Protein AF-A0A0D0PLW1-F1 (afdb_monomer)

Structure (mmCIF, N/CA/C/O backbone):
data_AF-A0A0D0PLW1-F1
#
_entry.id   AF-A0A0D0PLW1-F1
#
loop_
_atom_site.group_PDB
_atom_site.id
_atom_site.type_symbol
_atom_site.label_atom_id
_atom_site.label_alt_id
_atom_site.label_comp_id
_atom_site.label_asym_id
_atom_site.label_entity_id
_atom_site.label_seq_id
_atom_site.pdbx_PDB_ins_code
_atom_site.Cartn_x
_atom_site.Cartn_y
_atom_site.Cartn_z
_atom_site.occupancy
_atom_site.B_iso_or_equiv
_atom_site.auth_seq_id
_atom_site.auth_comp_id
_atom_site.auth_asym_id
_atom_site.auth_atom_id
_atom_site.pdbx_PDB_model_num
ATOM 1 N N . MET A 1 1 ? 23.844 -16.941 -19.585 1.00 58.53 1 MET A N 1
ATOM 2 C CA . MET A 1 1 ? 22.838 -17.702 -18.819 1.00 58.53 1 MET A CA 1
ATOM 3 C C . MET A 1 1 ? 21.668 -16.835 -18.381 1.00 58.53 1 MET A C 1
ATOM 5 O O . MET A 1 1 ? 20.564 -17.189 -18.748 1.00 58.53 1 MET A O 1
ATOM 9 N N . LEU A 1 2 ? 21.888 -15.669 -17.761 1.00 63.72 2 LEU A N 1
ATOM 10 C CA . LEU A 1 2 ? 20.816 -14.771 -17.285 1.00 63.72 2 LEU A CA 1
ATOM 11 C C . LEU A 1 2 ? 19.693 -14.461 -18.307 1.00 63.72 2 LEU A C 1
ATOM 13 O O . LEU A 1 2 ? 18.526 -14.420 -17.953 1.00 63.72 2 LEU A O 1
ATOM 17 N N . GLY A 1 3 ? 20.019 -14.285 -19.595 1.00 61.41 3 GLY A N 1
ATOM 18 C CA . GLY A 1 3 ? 19.003 -14.030 -20.629 1.00 61.41 3 GLY A CA 1
ATOM 19 C C . GLY A 1 3 ? 18.022 -15.190 -20.853 1.00 61.41 3 GLY A C 1
ATOM 20 O O . GLY A 1 3 ? 16.847 -14.943 -21.090 1.00 61.41 3 GLY A O 1
ATOM 21 N N . LEU A 1 4 ? 18.474 -16.443 -20.711 1.00 63.88 4 LEU A N 1
ATOM 22 C CA . LEU A 1 4 ? 17.603 -17.621 -20.816 1.00 63.88 4 LEU A CA 1
ATOM 23 C C . LEU A 1 4 ? 16.688 -17.764 -19.594 1.00 63.88 4 LEU A C 1
ATOM 25 O O . LEU A 1 4 ? 15.534 -18.144 -19.751 1.00 63.88 4 LEU A O 1
ATOM 29 N N . GLU A 1 5 ? 17.175 -17.422 -18.399 1.00 71.31 5 GLU A N 1
ATOM 30 C CA . GLU A 1 5 ? 16.373 -17.436 -17.162 1.00 71.31 5 GLU A CA 1
ATOM 31 C C . GLU A 1 5 ? 15.222 -16.423 -17.216 1.00 71.31 5 GLU A C 1
ATOM 33 O O . GLU A 1 5 ? 14.139 -16.673 -16.694 1.00 71.31 5 GLU A O 1
ATOM 38 N N . LEU A 1 6 ? 15.426 -15.309 -17.920 1.00 71.75 6 LEU A N 1
ATOM 39 C CA . LEU A 1 6 ? 14.395 -14.300 -18.169 1.00 71.75 6 LEU A CA 1
ATOM 40 C C . LEU A 1 6 ? 13.459 -14.670 -19.338 1.00 71.75 6 LEU A C 1
ATOM 42 O O . LEU A 1 6 ? 12.476 -13.974 -19.586 1.00 71.75 6 LEU A O 1
ATOM 46 N N . GLY A 1 7 ? 13.722 -15.778 -20.041 1.00 76.75 7 GLY A N 1
ATOM 47 C CA . GLY A 1 7 ? 12.960 -16.207 -21.217 1.00 76.75 7 GLY A CA 1
ATOM 48 C C . GLY A 1 7 ? 13.202 -15.346 -22.459 1.00 76.75 7 GLY A C 1
ATOM 49 O O . GLY A 1 7 ? 12.359 -15.315 -23.352 1.00 76.75 7 GLY A O 1
ATOM 50 N N . LEU A 1 8 ? 14.329 -14.628 -22.520 1.00 80.81 8 LEU A N 1
ATOM 51 C CA . LEU A 1 8 ? 14.691 -13.828 -23.687 1.00 80.81 8 LEU A CA 1
ATOM 52 C C . LEU A 1 8 ? 15.153 -14.742 -24.834 1.00 80.81 8 LEU A C 1
ATOM 54 O O . LEU A 1 8 ? 15.878 -15.715 -24.588 1.00 80.81 8 LEU A O 1
ATOM 58 N N . PRO A 1 9 ? 14.793 -14.428 -26.092 1.00 79.81 9 PRO A N 1
ATOM 59 C CA . PRO A 1 9 ? 15.290 -15.168 -27.245 1.00 79.81 9 P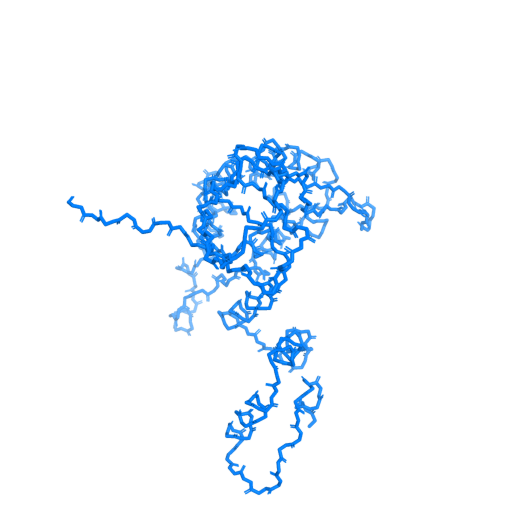RO A CA 1
ATOM 60 C C . PRO A 1 9 ? 16.817 -15.059 -27.343 1.00 79.81 9 PRO A C 1
ATOM 62 O O . PRO A 1 9 ? 17.422 -14.076 -26.916 1.00 79.81 9 PRO A O 1
ATOM 65 N N . ILE A 1 10 ? 17.459 -16.078 -27.916 1.00 75.00 10 ILE A N 1
ATOM 66 C CA . ILE A 1 10 ? 18.911 -16.067 -28.119 1.00 75.00 10 ILE A CA 1
ATOM 67 C C . ILE A 1 10 ? 19.218 -15.101 -29.276 1.00 75.00 10 ILE A C 1
ATOM 69 O O . ILE A 1 10 ? 18.723 -15.322 -30.384 1.00 75.00 10 ILE A O 1
ATOM 73 N N . PRO A 1 11 ? 20.011 -14.033 -29.062 1.00 72.44 11 PRO A N 1
ATOM 74 C CA . PRO A 1 11 ? 20.358 -13.111 -30.136 1.00 72.44 11 PRO A CA 1
ATOM 75 C C . PRO A 1 11 ? 21.243 -13.813 -31.173 1.00 72.44 11 PRO A C 1
ATOM 77 O O . PRO A 1 11 ? 22.093 -14.627 -30.810 1.00 72.44 11 PRO A O 1
ATOM 80 N N . ALA A 1 12 ? 21.084 -13.461 -32.451 1.00 66.44 12 ALA A N 1
ATOM 81 C CA . ALA A 1 12 ? 21.959 -13.949 -33.517 1.00 66.44 12 ALA A CA 1
ATOM 82 C C . ALA A 1 12 ? 23.438 -13.625 -33.214 1.00 66.44 12 ALA A C 1
ATOM 84 O O . ALA A 1 12 ? 23.765 -12.551 -32.693 1.00 66.44 12 ALA A O 1
ATOM 85 N N . GLU A 1 13 ? 24.339 -14.566 -33.509 1.00 62.09 13 GLU A N 1
ATOM 86 C CA . GLU A 1 13 ? 25.769 -14.394 -33.245 1.00 62.09 13 GLU A CA 1
ATOM 87 C C . GLU A 1 13 ? 26.352 -13.239 -34.081 1.00 62.09 13 GLU A C 1
ATOM 89 O O . GLU A 1 13 ? 26.116 -13.136 -35.281 1.00 62.09 13 GLU A O 1
ATOM 94 N N . GLY A 1 14 ? 27.134 -12.361 -33.442 1.00 63.28 14 GLY A N 1
ATOM 95 C CA . GLY A 1 14 ? 27.953 -11.352 -34.129 1.00 63.28 14 GLY A CA 1
ATOM 96 C C . GLY A 1 14 ? 27.413 -9.916 -34.198 1.00 63.28 14 GLY A C 1
ATOM 97 O O . GLY A 1 14 ? 28.153 -9.035 -34.627 1.00 63.28 14 GLY A O 1
ATOM 98 N N . THR A 1 15 ? 26.192 -9.615 -33.743 1.00 55.88 15 THR A N 1
ATOM 99 C CA . THR A 1 15 ? 25.642 -8.246 -33.843 1.00 55.88 15 THR A CA 1
ATOM 100 C C . THR A 1 15 ? 25.662 -7.473 -32.523 1.00 55.88 15 THR A C 1
ATOM 102 O O . THR A 1 15 ? 24.904 -7.773 -31.605 1.00 55.88 15 THR A O 1
ATOM 105 N N . GLY A 1 16 ? 26.482 -6.419 -32.470 1.00 69.44 16 GLY A N 1
ATOM 106 C CA . GLY A 1 16 ? 26.326 -5.288 -31.548 1.00 69.44 16 GLY A CA 1
ATOM 107 C C . GLY A 1 16 ? 26.834 -5.457 -30.109 1.00 69.44 16 GLY A C 1
ATOM 108 O O . GLY A 1 16 ? 27.291 -6.513 -29.664 1.00 69.44 16 GLY A O 1
ATOM 109 N N . THR A 1 17 ? 26.759 -4.360 -29.353 1.00 83.94 17 THR A N 1
ATOM 110 C CA . THR A 1 17 ? 27.093 -4.314 -27.921 1.00 83.94 17 THR A CA 1
ATOM 111 C C . THR A 1 17 ? 26.108 -5.149 -27.091 1.00 83.94 17 THR A C 1
ATOM 113 O O . THR A 1 17 ? 25.050 -5.562 -27.564 1.00 83.94 17 THR A O 1
ATOM 116 N N . LYS A 1 18 ? 26.427 -5.413 -25.813 1.00 78.12 18 LYS A N 1
ATOM 117 C CA . LYS A 1 18 ? 25.503 -6.119 -24.900 1.00 78.12 18 LYS A CA 1
ATOM 118 C C . LYS A 1 18 ? 24.123 -5.441 -24.829 1.00 78.12 18 LYS A C 1
ATOM 120 O O . LYS A 1 18 ? 23.121 -6.143 -24.846 1.00 78.12 18 LYS A O 1
ATOM 125 N N . SER A 1 19 ? 24.092 -4.105 -24.806 1.00 78.94 19 SER A N 1
ATOM 126 C CA . SER A 1 19 ? 22.852 -3.317 -24.776 1.00 78.94 19 SER A CA 1
ATOM 127 C C . SER A 1 19 ? 22.025 -3.507 -26.052 1.00 78.94 19 SER A C 1
ATOM 129 O O . SER A 1 19 ? 20.855 -3.860 -25.979 1.00 78.94 19 SER A O 1
ATOM 131 N N . GLN A 1 20 ? 22.663 -3.408 -27.224 1.00 83.19 20 GLN A N 1
ATOM 132 C CA . GLN A 1 20 ? 21.992 -3.600 -28.516 1.00 83.19 20 GLN A CA 1
ATOM 133 C C . GLN A 1 20 ? 21.408 -5.011 -28.668 1.00 83.19 20 GLN A C 1
ATOM 135 O O . GLN A 1 20 ? 20.323 -5.177 -29.219 1.00 83.19 20 GLN A O 1
ATOM 140 N N . ARG A 1 21 ? 22.099 -6.033 -28.146 1.00 82.06 21 ARG A N 1
ATOM 141 C CA . ARG A 1 21 ? 21.579 -7.407 -28.134 1.00 82.06 21 ARG A CA 1
ATOM 142 C C . ARG A 1 21 ? 20.371 -7.560 -27.221 1.00 82.06 21 ARG A C 1
ATOM 144 O O . ARG A 1 21 ? 19.404 -8.192 -27.628 1.00 82.06 21 ARG A O 1
ATOM 151 N N . LEU A 1 22 ? 20.409 -6.980 -26.022 1.00 82.38 22 LEU A N 1
ATOM 152 C CA . LEU A 1 22 ? 19.270 -6.995 -25.103 1.00 82.38 22 LEU A CA 1
ATOM 153 C C . LEU A 1 22 ? 18.059 -6.281 -25.713 1.00 82.38 22 LEU A C 1
ATOM 155 O O . LEU A 1 22 ? 16.964 -6.831 -25.711 1.00 82.38 22 LEU A O 1
ATOM 159 N N . GLU A 1 23 ? 18.269 -5.102 -26.296 1.00 84.06 23 GLU A N 1
ATOM 160 C CA . GLU A 1 23 ? 17.221 -4.336 -26.972 1.00 84.06 23 GLU A CA 1
ATOM 161 C C . GLU A 1 23 ? 16.598 -5.127 -28.132 1.00 84.06 23 GLU A C 1
ATOM 163 O O . GLU A 1 23 ? 15.377 -5.172 -28.260 1.00 84.06 23 GLU A O 1
ATOM 168 N N . ALA A 1 24 ? 17.415 -5.807 -28.943 1.00 83.69 24 ALA A N 1
ATOM 169 C CA . ALA A 1 24 ? 16.925 -6.674 -30.012 1.00 83.69 24 ALA A CA 1
ATOM 170 C C . ALA A 1 24 ? 16.108 -7.863 -29.477 1.00 83.69 24 ALA A C 1
ATOM 172 O O . ALA A 1 24 ? 15.083 -8.205 -30.060 1.00 83.69 24 ALA A O 1
ATOM 173 N N . CYS A 1 25 ? 16.523 -8.466 -28.356 1.00 84.62 25 CYS A N 1
ATOM 174 C CA . CYS A 1 25 ? 15.783 -9.564 -27.729 1.00 84.62 25 CYS A CA 1
ATOM 175 C C . CYS A 1 25 ? 14.429 -9.103 -27.182 1.00 84.62 25 CYS A C 1
ATOM 177 O O . CYS A 1 25 ? 13.435 -9.796 -27.370 1.00 84.62 25 CYS A O 1
ATOM 179 N N . LEU A 1 26 ? 14.383 -7.930 -26.543 1.00 84.94 26 LEU A N 1
ATOM 180 C CA . LEU A 1 26 ? 13.142 -7.344 -26.036 1.00 84.94 26 LEU A CA 1
ATOM 181 C C . LEU A 1 26 ? 12.193 -6.974 -27.183 1.00 84.94 26 LEU A C 1
ATOM 183 O O . LEU A 1 26 ? 11.019 -7.309 -27.127 1.00 84.94 26 LEU A O 1
ATOM 187 N N . LYS A 1 27 ? 12.699 -6.365 -28.264 1.00 85.12 27 LYS A N 1
ATOM 188 C CA . LYS A 1 27 ? 11.890 -6.038 -29.455 1.00 85.12 27 LYS A CA 1
ATOM 189 C C . LYS A 1 27 ? 11.350 -7.265 -30.190 1.00 85.12 27 LYS A C 1
ATOM 191 O O . LYS A 1 27 ? 10.374 -7.145 -30.921 1.00 85.12 27 LYS A O 1
ATOM 196 N N . ALA A 1 28 ? 12.010 -8.412 -30.052 1.00 86.25 28 ALA A N 1
ATOM 197 C CA . ALA A 1 28 ? 11.581 -9.661 -30.671 1.00 86.25 28 ALA A CA 1
ATOM 198 C C . ALA A 1 28 ? 10.493 -10.392 -29.866 1.00 86.25 28 ALA A C 1
ATOM 200 O O . ALA A 1 28 ? 9.905 -11.342 -30.383 1.00 86.25 28 ALA A O 1
ATOM 201 N N . LEU A 1 29 ? 10.233 -9.987 -28.618 1.00 86.31 29 LEU A N 1
ATOM 202 C CA . LEU A 1 29 ? 9.178 -10.573 -27.800 1.00 86.31 29 LEU A CA 1
ATOM 203 C C . LEU A 1 29 ? 7.817 -9.933 -28.117 1.00 86.31 29 LEU A C 1
ATOM 205 O O . LEU A 1 29 ? 7.744 -8.717 -28.289 1.00 86.31 29 LEU A O 1
ATOM 209 N N . PRO A 1 30 ? 6.735 -10.727 -28.156 1.00 85.50 30 PRO A N 1
ATOM 210 C CA . PRO A 1 30 ? 5.380 -10.187 -28.117 1.00 85.50 30 PRO A CA 1
ATOM 211 C C . PRO A 1 30 ? 5.081 -9.561 -26.741 1.00 85.50 30 PRO A C 1
ATOM 213 O O . PRO A 1 30 ? 5.787 -9.826 -25.763 1.00 85.50 30 PRO A O 1
ATOM 216 N N . ASP A 1 31 ? 4.025 -8.748 -26.651 1.00 81.44 31 ASP A N 1
ATOM 217 C CA . ASP A 1 31 ? 3.673 -7.996 -25.433 1.00 81.44 31 ASP A CA 1
ATOM 218 C C . ASP A 1 31 ? 3.473 -8.899 -24.198 1.00 81.44 31 ASP A C 1
ATOM 220 O O . ASP A 1 31 ? 3.913 -8.572 -23.094 1.00 81.44 31 ASP A O 1
ATOM 224 N N . ASP A 1 32 ? 2.875 -10.080 -24.371 1.00 82.31 32 ASP A N 1
ATOM 225 C CA . ASP A 1 32 ? 2.722 -11.085 -23.312 1.00 82.31 32 ASP A CA 1
ATOM 226 C C . ASP A 1 32 ? 4.069 -11.693 -22.884 1.00 82.31 32 ASP A C 1
ATOM 228 O O . ASP A 1 32 ? 4.296 -11.964 -21.701 1.00 82.31 32 ASP A O 1
ATOM 232 N N . GLY A 1 33 ? 4.995 -11.854 -23.832 1.00 84.12 33 GLY A N 1
ATOM 233 C CA . GLY A 1 33 ? 6.373 -12.266 -23.576 1.00 84.12 33 GLY A CA 1
ATOM 234 C C . GLY A 1 33 ? 7.159 -11.230 -22.769 1.00 84.12 33 GLY A C 1
ATOM 235 O O . GLY A 1 33 ? 7.933 -11.606 -21.885 1.00 84.12 33 GLY A O 1
ATOM 236 N N . LEU A 1 34 ? 6.923 -9.937 -23.015 1.00 85.44 34 LEU A N 1
ATOM 237 C CA . LEU A 1 34 ? 7.516 -8.841 -22.242 1.00 85.44 34 LEU A CA 1
ATOM 238 C C . LEU A 1 34 ? 7.022 -8.837 -20.793 1.00 85.44 34 LEU A C 1
ATOM 240 O O . LEU A 1 34 ? 7.838 -8.737 -19.876 1.00 85.44 34 LEU A O 1
ATOM 244 N N . LEU A 1 35 ? 5.715 -9.017 -20.578 1.00 87.44 35 LEU A N 1
ATOM 245 C CA . LEU A 1 35 ? 5.130 -9.086 -19.236 1.00 87.44 35 LEU A CA 1
ATOM 246 C C . LEU A 1 35 ? 5.705 -10.258 -18.424 1.00 87.44 35 LEU A C 1
ATOM 248 O O . LEU A 1 35 ? 6.089 -10.095 -17.267 1.00 87.44 35 LEU A O 1
ATOM 252 N N . GLN A 1 36 ? 5.828 -11.436 -19.040 1.00 87.69 36 GLN A N 1
ATOM 253 C CA . GLN A 1 36 ? 6.422 -12.601 -18.380 1.00 87.69 36 GLN A CA 1
ATOM 254 C C . GLN A 1 36 ? 7.909 -12.403 -18.069 1.00 87.69 36 GLN A C 1
ATOM 256 O O . GLN A 1 36 ? 8.373 -12.820 -17.009 1.00 87.69 36 GLN A O 1
ATOM 261 N N . ALA A 1 37 ? 8.669 -11.781 -18.974 1.00 88.88 37 ALA A N 1
ATOM 262 C CA . ALA A 1 37 ? 10.078 -11.477 -18.737 1.00 88.88 37 ALA A CA 1
ATOM 263 C C . ALA A 1 37 ? 10.251 -10.471 -17.587 1.00 88.88 37 ALA A C 1
ATOM 265 O O . ALA A 1 37 ? 11.124 -10.661 -16.740 1.00 88.88 37 ALA A O 1
ATOM 266 N N . ALA A 1 38 ? 9.391 -9.450 -17.517 1.00 89.69 38 ALA A N 1
ATOM 267 C CA . ALA A 1 38 ? 9.343 -8.494 -16.413 1.00 89.69 38 ALA A CA 1
ATOM 268 C C . ALA A 1 38 ? 9.025 -9.175 -15.071 1.00 89.69 38 ALA A C 1
ATOM 270 O O . ALA A 1 38 ? 9.738 -8.952 -14.095 1.00 89.69 38 ALA A O 1
ATOM 271 N N . GLN A 1 39 ? 8.027 -10.064 -15.033 1.00 88.88 39 GLN A N 1
ATOM 272 C CA . GLN A 1 39 ? 7.701 -10.842 -13.832 1.00 88.88 39 GLN A CA 1
ATOM 273 C C . GLN A 1 39 ? 8.885 -11.719 -13.389 1.00 88.88 39 GLN A C 1
ATOM 275 O O . GLN A 1 39 ? 9.287 -11.668 -12.231 1.00 88.88 39 GLN A O 1
ATOM 280 N N . ARG A 1 40 ? 9.529 -12.447 -14.314 1.00 89.31 40 ARG A N 1
ATOM 281 C CA . ARG A 1 40 ? 10.729 -13.252 -14.002 1.00 89.31 40 ARG A CA 1
ATOM 282 C C . ARG A 1 40 ? 11.898 -12.404 -13.506 1.00 89.31 40 ARG A C 1
ATOM 284 O O . ARG A 1 40 ? 12.689 -12.880 -12.698 1.00 89.31 40 ARG A O 1
ATOM 291 N N . LEU A 1 41 ? 12.031 -11.173 -14.001 1.00 89.31 41 LEU A N 1
ATOM 292 C CA . LEU A 1 41 ? 13.051 -10.235 -13.546 1.00 89.31 41 LEU A CA 1
ATOM 293 C C . LEU A 1 41 ? 12.800 -9.799 -12.097 1.00 89.31 41 LEU A C 1
ATOM 295 O O . LEU A 1 41 ? 13.752 -9.754 -11.323 1.00 89.31 41 LEU A O 1
ATOM 299 N N . LEU A 1 42 ? 11.542 -9.523 -11.738 1.00 88.50 42 LEU A N 1
ATOM 300 C CA . LEU A 1 42 ? 11.133 -9.195 -10.367 1.00 88.50 42 LEU A CA 1
ATOM 301 C C . LEU A 1 42 ? 11.308 -10.382 -9.407 1.00 88.50 42 LEU A C 1
ATOM 303 O O . LEU A 1 42 ? 11.745 -10.188 -8.277 1.00 88.50 42 LEU A O 1
ATOM 307 N N . ASP A 1 43 ? 11.028 -11.603 -9.867 1.00 87.62 43 ASP A N 1
ATOM 308 C CA . ASP A 1 43 ? 11.152 -12.828 -9.063 1.00 87.62 43 ASP A CA 1
ATOM 309 C C . ASP A 1 43 ? 12.598 -13.355 -8.975 1.00 87.62 43 ASP A C 1
ATOM 311 O O . ASP A 1 43 ? 12.886 -14.293 -8.225 1.00 87.62 43 ASP A O 1
ATOM 315 N N . SER A 1 44 ? 13.527 -12.794 -9.758 1.00 85.12 44 SER A N 1
ATOM 316 C CA . SER A 1 44 ? 14.890 -13.311 -9.855 1.00 85.12 44 SER A CA 1
ATOM 317 C C . SER A 1 44 ? 15.702 -13.004 -8.592 1.00 85.12 44 SER A C 1
ATOM 319 O O . SER A 1 44 ? 15.950 -11.837 -8.286 1.00 85.12 44 SER A O 1
ATOM 321 N N . PRO A 1 45 ? 16.266 -14.018 -7.908 1.00 76.19 45 PRO A N 1
ATOM 322 C CA . PRO A 1 45 ? 17.171 -13.781 -6.783 1.00 76.19 45 PRO A CA 1
ATOM 323 C C . PRO A 1 45 ? 18.537 -13.236 -7.233 1.00 76.19 45 PRO A C 1
ATOM 325 O O . PRO A 1 45 ? 19.321 -12.758 -6.414 1.00 76.19 45 PRO A O 1
ATOM 328 N N . HIS A 1 46 ? 18.852 -13.329 -8.528 1.00 75.44 46 HIS A N 1
ATOM 329 C CA . HIS A 1 46 ? 20.159 -12.981 -9.085 1.00 75.44 46 HIS A CA 1
ATOM 330 C C . HIS A 1 46 ? 20.219 -11.559 -9.647 1.00 75.44 46 HIS A C 1
ATOM 332 O O . HIS A 1 46 ? 21.315 -11.015 -9.802 1.00 75.44 46 HIS A O 1
ATOM 338 N N . VAL A 1 47 ? 19.069 -10.944 -9.938 1.00 77.31 47 VAL A N 1
ATOM 339 C CA . VAL A 1 47 ? 18.993 -9.582 -10.470 1.00 77.31 47 VAL A CA 1
ATOM 340 C C . VAL A 1 47 ? 18.269 -8.686 -9.482 1.00 77.31 47 VAL A C 1
ATOM 342 O O . VAL A 1 47 ? 17.074 -8.807 -9.265 1.00 77.31 47 VAL A O 1
ATOM 345 N N . SER A 1 48 ? 18.998 -7.744 -8.887 1.00 75.69 48 SER A N 1
ATOM 346 C CA . SER A 1 48 ? 18.394 -6.735 -8.019 1.00 75.69 48 SER A CA 1
ATOM 347 C C . SER A 1 48 ? 17.978 -5.511 -8.830 1.00 75.69 48 SER A C 1
ATOM 349 O O . SER A 1 48 ? 18.799 -4.623 -9.059 1.00 75.69 48 SER A O 1
ATOM 351 N N . VAL A 1 49 ? 16.705 -5.432 -9.216 1.00 81.75 49 VAL A N 1
ATOM 352 C CA . VAL A 1 49 ? 16.082 -4.155 -9.601 1.00 81.75 49 VAL A CA 1
ATOM 353 C C . VAL A 1 49 ? 15.698 -3.424 -8.310 1.00 81.75 49 VAL A C 1
ATOM 355 O O . VAL A 1 49 ? 15.105 -4.025 -7.414 1.00 81.75 49 VAL A O 1
ATOM 358 N N . ARG A 1 50 ? 16.083 -2.152 -8.152 1.00 82.75 50 ARG A N 1
ATOM 359 C CA . ARG A 1 50 ? 15.909 -1.408 -6.888 1.00 82.75 50 ARG A CA 1
ATOM 360 C C . ARG A 1 50 ? 15.277 -0.039 -7.109 1.00 82.75 50 ARG A C 1
ATOM 362 O O . ARG A 1 50 ? 15.190 0.453 -8.228 1.00 82.75 50 ARG A O 1
ATOM 369 N N . GLY A 1 51 ? 14.838 0.572 -6.010 1.00 86.00 51 GLY A N 1
ATOM 370 C CA . GLY A 1 51 ? 14.316 1.937 -5.999 1.00 86.00 51 GLY A CA 1
ATOM 371 C C . GLY A 1 51 ? 13.183 2.145 -7.002 1.00 86.00 51 GLY A C 1
ATOM 372 O O . GLY A 1 51 ? 12.321 1.284 -7.160 1.00 86.00 51 GLY A O 1
ATOM 373 N N . LYS A 1 52 ? 13.200 3.289 -7.690 1.00 87.19 52 LYS A N 1
ATOM 374 C CA . LYS A 1 52 ? 12.133 3.705 -8.614 1.00 87.19 52 LYS A CA 1
ATOM 375 C C . LYS A 1 52 ? 11.968 2.784 -9.828 1.00 87.19 52 LYS A C 1
ATOM 377 O O . LYS A 1 52 ? 10.861 2.657 -10.334 1.00 87.19 52 LYS A O 1
ATOM 382 N N . GLU A 1 53 ? 13.035 2.125 -10.273 1.00 88.56 53 GLU A N 1
ATOM 383 C CA . GLU A 1 53 ? 12.998 1.212 -11.424 1.00 88.56 53 GLU A CA 1
ATOM 384 C C . GLU A 1 53 ? 12.207 -0.057 -11.098 1.00 88.56 53 GLU A C 1
ATOM 386 O O . GLU A 1 53 ? 11.408 -0.511 -11.914 1.00 88.56 53 GLU A O 1
ATOM 391 N N . ARG A 1 54 ? 12.373 -0.583 -9.874 1.00 92.06 54 ARG A N 1
ATOM 392 C CA . ARG A 1 54 ? 11.582 -1.716 -9.370 1.00 92.06 54 ARG A CA 1
ATOM 393 C C . ARG A 1 54 ? 10.106 -1.349 -9.344 1.00 92.06 54 ARG A C 1
ATOM 395 O O . ARG A 1 54 ? 9.288 -2.090 -9.869 1.00 92.06 54 ARG A O 1
ATOM 402 N N . LEU A 1 55 ? 9.803 -0.185 -8.774 1.00 91.56 55 LEU A N 1
ATOM 403 C CA . LEU A 1 55 ? 8.438 0.310 -8.645 1.00 91.56 55 LEU A CA 1
ATOM 404 C C . LEU A 1 55 ? 7.762 0.466 -10.015 1.00 91.56 55 LEU A C 1
ATOM 406 O O . LEU A 1 55 ? 6.664 -0.037 -10.226 1.00 91.56 55 LEU A O 1
ATOM 410 N N . ALA A 1 56 ? 8.439 1.099 -10.974 1.00 91.31 56 ALA A N 1
ATOM 411 C CA . ALA A 1 56 ? 7.902 1.263 -12.322 1.00 91.31 56 ALA A CA 1
ATOM 412 C C . ALA A 1 56 ? 7.646 -0.085 -13.020 1.00 91.31 56 ALA A C 1
ATOM 414 O O . ALA A 1 56 ? 6.653 -0.234 -13.730 1.00 91.31 56 ALA A O 1
ATOM 415 N N . LEU A 1 57 ? 8.529 -1.067 -12.811 1.00 91.94 57 LEU A N 1
ATOM 416 C CA . LEU A 1 57 ? 8.367 -2.408 -13.365 1.00 91.94 57 LEU A CA 1
ATOM 417 C C . LEU A 1 57 ? 7.190 -3.151 -12.721 1.00 91.94 57 LEU A C 1
ATOM 419 O O . LEU A 1 57 ? 6.397 -3.762 -13.428 1.00 91.94 57 LEU A O 1
ATOM 423 N N . GLU A 1 58 ? 7.058 -3.073 -11.399 1.00 93.44 58 GLU A N 1
ATOM 424 C CA . GLU A 1 58 ? 5.929 -3.639 -10.659 1.00 93.44 58 GLU A CA 1
ATOM 425 C C . GLU A 1 58 ? 4.596 -3.045 -11.105 1.00 93.44 58 GLU A C 1
ATOM 427 O O . GLU A 1 58 ? 3.669 -3.799 -11.380 1.00 93.44 58 GLU A O 1
ATOM 432 N N . ASP A 1 59 ? 4.507 -1.719 -11.239 1.00 92.81 59 ASP A N 1
ATOM 433 C CA . ASP A 1 59 ? 3.279 -1.057 -11.689 1.00 92.81 59 ASP A CA 1
ATOM 434 C C . ASP A 1 59 ? 2.902 -1.506 -13.100 1.00 92.81 59 ASP A C 1
ATOM 436 O O . ASP A 1 59 ? 1.765 -1.908 -13.331 1.00 92.81 59 ASP A O 1
ATOM 440 N N . ALA A 1 60 ? 3.871 -1.552 -14.021 1.00 90.00 60 ALA A N 1
ATOM 441 C CA . ALA A 1 60 ? 3.636 -2.044 -15.375 1.00 90.00 60 ALA A CA 1
ATOM 442 C C . ALA A 1 60 ? 3.146 -3.504 -15.396 1.00 90.00 60 ALA A C 1
ATOM 444 O O . ALA A 1 60 ? 2.279 -3.857 -16.196 1.00 90.00 60 ALA A O 1
ATOM 445 N N . VAL A 1 61 ? 3.684 -4.354 -14.516 1.00 91.19 61 VAL A N 1
ATOM 446 C CA . VAL A 1 61 ? 3.278 -5.760 -14.415 1.00 91.19 61 VAL A CA 1
ATOM 447 C C . VAL A 1 61 ? 1.893 -5.904 -13.786 1.00 91.19 61 VAL A C 1
ATOM 449 O O . VAL A 1 61 ? 1.080 -6.707 -14.242 1.00 91.19 61 VAL A O 1
ATOM 452 N N . TRP A 1 62 ? 1.602 -5.140 -12.736 1.00 91.19 62 TRP A N 1
ATOM 453 C CA . TRP A 1 62 ? 0.342 -5.238 -12.006 1.00 91.19 62 TRP A CA 1
ATOM 454 C C . TRP A 1 62 ? -0.831 -4.603 -12.755 1.00 91.19 62 TRP A C 1
ATOM 456 O O . TRP A 1 62 ? -1.937 -5.142 -12.688 1.00 91.19 62 TRP A O 1
ATOM 466 N N . ASP A 1 63 ? -0.594 -3.531 -13.512 1.00 85.75 63 ASP A N 1
ATOM 467 C CA . ASP A 1 63 ? -1.614 -2.867 -14.334 1.00 85.75 63 ASP A CA 1
ATOM 468 C C . ASP A 1 63 ? -2.056 -3.716 -15.538 1.00 85.75 63 ASP A C 1
ATOM 470 O O . ASP A 1 63 ? -3.132 -3.496 -16.092 1.00 85.75 63 ASP A O 1
ATOM 474 N N . ALA A 1 64 ? -1.274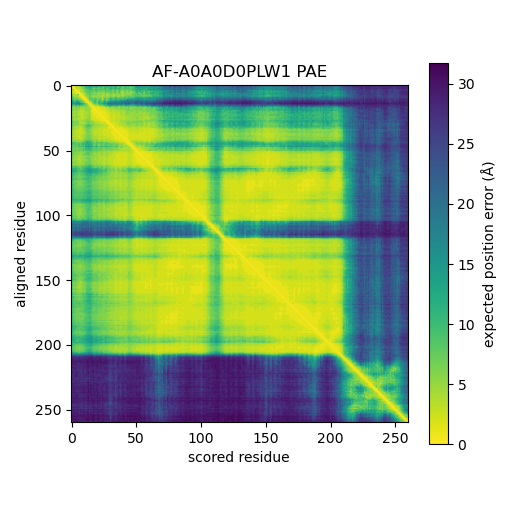 -4.731 -15.924 1.00 83.88 64 ALA A N 1
ATOM 475 C CA . ALA A 1 64 ? -1.679 -5.698 -16.943 1.00 83.88 64 ALA A CA 1
ATOM 476 C C . ALA A 1 64 ? -2.766 -6.682 -16.452 1.00 83.88 64 ALA A C 1
ATOM 478 O O . ALA A 1 64 ? -3.382 -7.381 -17.261 1.00 83.88 64 ALA A O 1
ATOM 479 N N . GLY A 1 65 ? -2.991 -6.770 -15.135 1.00 78.12 65 GLY A N 1
ATOM 480 C CA . GLY A 1 65 ? -3.974 -7.657 -14.514 1.00 78.12 65 GLY A CA 1
ATOM 481 C C . GLY A 1 65 ? -5.378 -7.056 -14.382 1.00 78.12 65 GLY A C 1
ATOM 482 O O . GLY A 1 65 ? -5.654 -5.922 -14.761 1.00 78.12 65 GLY A O 1
ATOM 483 N N . ALA A 1 66 ? -6.301 -7.825 -13.798 1.00 76.19 66 ALA A N 1
ATOM 484 C CA . ALA A 1 66 ? -7.607 -7.300 -13.411 1.00 76.19 66 ALA A CA 1
ATOM 485 C C . ALA A 1 66 ? -7.462 -6.417 -12.160 1.00 76.19 66 ALA A C 1
ATOM 487 O O . ALA A 1 66 ? -7.165 -6.920 -11.077 1.00 76.19 66 ALA A O 1
ATOM 488 N N . VAL A 1 67 ? -7.690 -5.111 -12.310 1.00 84.06 67 VAL A N 1
ATOM 489 C CA . VAL A 1 67 ? -7.517 -4.124 -11.236 1.00 84.06 67 VAL A CA 1
ATOM 490 C C . VAL A 1 67 ? -8.868 -3.662 -10.685 1.00 84.06 67 VAL A C 1
ATOM 492 O O . VAL A 1 67 ? -9.816 -3.387 -11.428 1.00 84.06 67 VAL A O 1
ATOM 495 N N . ILE A 1 68 ? -8.961 -3.569 -9.356 1.00 87.00 68 ILE A N 1
ATOM 496 C CA . ILE A 1 68 ? -10.078 -2.907 -8.680 1.00 87.00 68 ILE A CA 1
ATOM 497 C C . ILE A 1 68 ? -9.771 -1.408 -8.630 1.00 87.00 68 ILE A C 1
ATOM 499 O O . ILE A 1 68 ? -8.872 -0.947 -7.927 1.00 87.00 68 ILE A O 1
ATOM 503 N N . GLU A 1 69 ? -10.528 -0.641 -9.408 1.00 87.62 69 GLU A N 1
ATOM 504 C CA . GLU A 1 69 ? -10.427 0.816 -9.417 1.00 87.62 69 GLU A CA 1
ATOM 505 C C . GLU A 1 69 ? -10.972 1.400 -8.111 1.00 87.62 69 GLU A C 1
ATOM 507 O O . GLU A 1 69 ? -12.135 1.194 -7.759 1.00 87.62 69 GLU A O 1
ATOM 512 N N . ILE A 1 70 ? -10.132 2.160 -7.410 1.00 88.44 70 ILE A N 1
ATOM 513 C CA . ILE A 1 70 ? -10.470 2.853 -6.165 1.00 88.44 70 ILE A CA 1
ATOM 514 C C . ILE A 1 70 ? -10.236 4.335 -6.423 1.00 88.44 70 ILE A C 1
ATOM 516 O O . ILE A 1 70 ? -9.099 4.762 -6.622 1.00 88.44 70 ILE A O 1
ATOM 520 N N . SER A 1 71 ? -11.311 5.124 -6.442 1.00 90.50 71 SER A N 1
ATOM 521 C CA . SER A 1 71 ? -11.220 6.558 -6.739 1.00 90.50 71 SER A CA 1
ATOM 522 C C . SER A 1 71 ? -10.414 7.310 -5.675 1.00 90.50 71 SER A C 1
ATOM 524 O O . SER A 1 71 ? -10.439 6.936 -4.505 1.00 90.50 71 SER A O 1
ATOM 526 N N . GLY A 1 72 ? -9.766 8.420 -6.046 1.00 89.69 72 GLY A N 1
ATOM 527 C CA . GLY A 1 72 ? -8.975 9.230 -5.106 1.00 89.69 72 GLY A CA 1
ATOM 528 C C . GLY A 1 72 ? -9.758 9.688 -3.867 1.00 89.69 72 GLY A C 1
ATOM 529 O O . GLY A 1 72 ? -9.206 9.733 -2.772 1.00 89.69 72 GLY A O 1
ATOM 530 N N . ARG A 1 73 ? -11.071 9.933 -4.006 1.00 92.31 73 ARG A N 1
ATOM 531 C CA . ARG A 1 73 ? -11.954 10.209 -2.864 1.00 92.31 73 ARG A CA 1
ATOM 532 C C . ARG A 1 73 ? -12.000 9.030 -1.889 1.00 92.31 73 ARG A C 1
ATOM 534 O O . ARG A 1 73 ? -11.777 9.227 -0.702 1.00 92.31 73 ARG A O 1
ATOM 541 N N . VAL A 1 74 ? -12.254 7.823 -2.395 1.00 94.62 74 VAL A N 1
ATOM 542 C CA . VAL A 1 74 ? -12.313 6.603 -1.573 1.00 94.62 74 VAL A CA 1
ATOM 543 C C . VAL A 1 74 ? -10.953 6.334 -0.928 1.00 94.62 74 VAL A C 1
ATOM 545 O O . VAL A 1 74 ? -10.903 5.975 0.237 1.00 94.62 74 VAL A O 1
ATOM 548 N N . ARG A 1 75 ? -9.837 6.579 -1.628 1.00 96.56 75 ARG A N 1
ATOM 549 C CA . ARG A 1 75 ? -8.483 6.435 -1.057 1.00 96.56 75 ARG A CA 1
ATOM 550 C C . ARG A 1 75 ? -8.234 7.358 0.135 1.00 96.56 75 ARG A C 1
ATOM 552 O O . ARG A 1 75 ? -7.648 6.921 1.119 1.00 96.56 75 ARG A O 1
ATOM 559 N N . ARG A 1 76 ? -8.702 8.607 0.061 1.00 96.25 76 ARG A N 1
ATOM 560 C CA . ARG A 1 76 ? -8.629 9.562 1.178 1.00 96.25 76 ARG A CA 1
ATOM 561 C C . 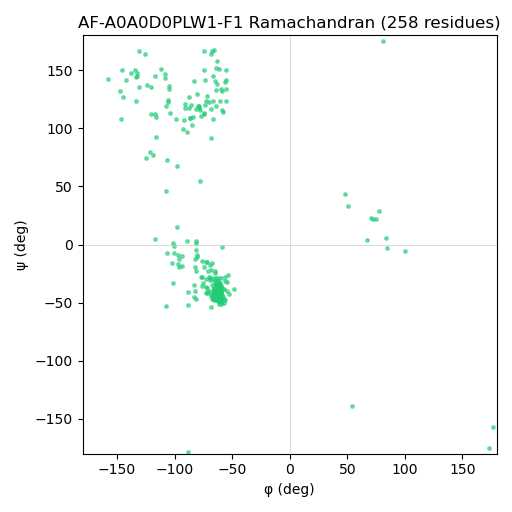ARG A 1 76 ? -9.508 9.127 2.346 1.00 96.25 76 ARG A C 1
ATOM 563 O O . ARG A 1 76 ? -9.025 9.068 3.466 1.00 96.25 76 ARG A O 1
ATOM 570 N N . GLU A 1 77 ? -10.753 8.735 2.075 1.00 97.19 77 GLU A N 1
ATOM 571 C CA . GLU A 1 77 ? -11.661 8.204 3.104 1.00 97.19 77 GLU A CA 1
ATOM 572 C C . GLU A 1 77 ? -11.090 6.937 3.774 1.00 97.19 77 GLU A C 1
ATOM 574 O O . GLU A 1 77 ? -11.234 6.759 4.980 1.00 97.19 77 GLU A O 1
ATOM 579 N N . LEU A 1 78 ? -10.386 6.085 3.019 1.00 97.75 78 LEU A N 1
ATOM 580 C CA . LEU A 1 78 ? -9.681 4.917 3.553 1.00 97.75 78 LEU A CA 1
ATOM 581 C C . LEU A 1 78 ? -8.530 5.313 4.470 1.00 97.75 78 LEU A C 1
ATOM 583 O O . LEU A 1 78 ? -8.412 4.760 5.558 1.00 97.75 78 LEU A O 1
ATOM 587 N N . ALA A 1 79 ? -7.702 6.270 4.050 1.00 97.12 79 ALA A N 1
ATOM 588 C CA . ALA A 1 79 ? -6.622 6.770 4.887 1.00 97.12 79 ALA A CA 1
ATOM 589 C C . ALA A 1 79 ? -7.173 7.368 6.193 1.00 97.12 79 ALA A C 1
ATOM 591 O O . ALA A 1 79 ? -6.641 7.078 7.255 1.00 97.12 79 ALA A O 1
ATOM 592 N N . ALA A 1 80 ? -8.290 8.100 6.140 1.00 97.19 80 ALA A N 1
ATOM 593 C CA . ALA A 1 80 ? -8.965 8.634 7.323 1.00 97.19 80 ALA A CA 1
ATOM 594 C C . ALA A 1 80 ? -9.483 7.547 8.283 1.00 97.19 80 ALA A C 1
ATOM 596 O O . ALA A 1 80 ? -9.499 7.745 9.495 1.00 97.19 80 ALA A O 1
ATOM 597 N N . ALA A 1 81 ? -9.951 6.419 7.739 1.00 96.75 81 ALA A N 1
ATOM 598 C CA . ALA A 1 81 ? -10.561 5.335 8.508 1.00 96.75 81 ALA A CA 1
ATOM 599 C C . ALA A 1 81 ? -9.540 4.394 9.168 1.00 96.75 81 ALA A C 1
ATOM 601 O O . ALA A 1 81 ? -9.881 3.695 10.121 1.00 96.75 81 ALA A O 1
ATOM 602 N N . ILE A 1 82 ? -8.310 4.337 8.653 1.00 96.69 82 ILE A N 1
ATOM 603 C CA . ILE A 1 82 ? -7.259 3.466 9.180 1.00 96.69 82 ILE A CA 1
ATOM 604 C C . ILE A 1 82 ? -6.636 4.111 10.419 1.00 96.69 82 ILE A C 1
ATOM 606 O O . ILE A 1 82 ? -6.025 5.179 10.338 1.00 96.69 82 ILE A O 1
ATOM 610 N N . ASP A 1 83 ? -6.733 3.417 11.550 1.00 94.12 83 ASP A N 1
ATOM 611 C CA . ASP A 1 83 ? -6.030 3.790 12.772 1.00 94.12 83 ASP A CA 1
ATOM 612 C C . ASP A 1 83 ? -4.539 3.446 12.651 1.00 94.12 83 ASP A C 1
ATOM 614 O O . ASP A 1 83 ? -4.149 2.276 12.577 1.00 94.12 83 ASP A O 1
ATOM 618 N N . LEU A 1 84 ? -3.697 4.481 12.613 1.00 94.69 84 LEU A N 1
ATOM 619 C CA . LEU A 1 84 ? -2.252 4.319 12.508 1.00 94.69 84 LEU A CA 1
ATOM 620 C C . LEU A 1 84 ? -1.675 3.610 13.735 1.00 94.69 84 LEU A C 1
ATOM 622 O O . LEU A 1 84 ? -0.727 2.840 13.593 1.00 94.69 84 LEU A O 1
ATOM 626 N N . ASP A 1 85 ? -2.231 3.830 14.928 1.00 93.06 85 ASP A N 1
ATOM 627 C CA . ASP A 1 85 ? -1.664 3.283 16.162 1.00 93.06 85 ASP A CA 1
ATOM 628 C C . ASP A 1 85 ? -1.737 1.748 16.208 1.00 93.06 85 ASP A C 1
ATOM 630 O O . ASP A 1 85 ? -0.812 1.116 16.731 1.00 93.06 85 ASP A O 1
ATOM 634 N N . GLU A 1 86 ? -2.755 1.144 15.583 1.00 92.88 86 GLU A N 1
ATOM 635 C CA . GLU A 1 86 ? -2.860 -0.314 15.402 1.00 92.88 86 GLU A CA 1
ATOM 636 C C . GLU A 1 86 ? -1.668 -0.859 14.593 1.00 92.88 86 GLU A C 1
ATOM 638 O O . GLU A 1 86 ? -1.053 -1.864 14.959 1.00 92.88 86 GLU A O 1
ATOM 643 N N . LEU A 1 87 ? -1.263 -0.153 13.531 1.00 92.75 87 LEU A N 1
ATOM 644 C CA . LEU A 1 87 ? -0.119 -0.525 12.688 1.00 92.75 87 LEU A CA 1
ATOM 645 C C . LEU A 1 87 ? 1.226 -0.290 13.401 1.00 92.75 87 LEU A C 1
ATOM 647 O O . LEU A 1 87 ? 2.198 -1.017 13.183 1.00 92.75 87 LEU A O 1
ATOM 651 N N . LEU A 1 88 ? 1.290 0.695 14.304 1.00 93.12 88 LEU A N 1
ATOM 652 C CA . LEU A 1 88 ? 2.498 1.055 15.058 1.00 93.12 88 LEU A CA 1
ATOM 653 C C . LEU A 1 88 ? 2.766 0.177 16.287 1.00 93.12 88 LEU A C 1
ATOM 655 O O . LEU A 1 88 ? 3.745 0.422 17.008 1.00 93.12 88 LEU A O 1
ATOM 659 N N . HIS A 1 89 ? 1.953 -0.853 16.539 1.00 89.75 89 HIS A N 1
ATOM 660 C CA . HIS A 1 89 ? 2.265 -1.851 17.563 1.00 89.75 89 HIS A CA 1
ATOM 661 C C . HIS A 1 89 ? 3.556 -2.619 17.227 1.00 89.75 89 HIS A C 1
ATOM 663 O O . HIS A 1 89 ? 4.342 -2.948 18.117 1.00 89.75 89 HIS A O 1
ATOM 669 N N . ARG A 1 90 ? 3.807 -2.862 15.932 1.00 90.81 90 ARG A N 1
ATOM 670 C CA . ARG A 1 90 ? 5.009 -3.527 15.402 1.00 90.81 90 ARG A CA 1
ATOM 671 C C . ARG A 1 90 ? 5.698 -2.642 14.356 1.00 90.81 90 ARG A C 1
ATOM 673 O O . ARG A 1 90 ? 5.606 -2.926 13.160 1.00 90.81 90 ARG A O 1
ATOM 680 N N . PRO A 1 91 ? 6.397 -1.574 14.785 1.00 92.00 91 PRO A N 1
ATOM 681 C CA . PRO A 1 91 ? 6.928 -0.556 13.876 1.00 92.00 91 PRO A CA 1
ATOM 682 C C . PRO A 1 91 ? 7.924 -1.128 12.858 1.00 92.00 91 PRO A C 1
ATOM 684 O O . PRO A 1 91 ? 7.910 -0.736 11.698 1.00 92.00 91 PRO A O 1
ATOM 687 N N . ASP A 1 92 ? 8.712 -2.125 13.266 1.00 94.56 92 ASP A N 1
ATOM 688 C CA . ASP A 1 92 ? 9.642 -2.895 12.435 1.00 94.56 92 ASP A CA 1
ATOM 689 C C . ASP A 1 92 ? 8.956 -3.603 11.257 1.00 94.56 92 ASP A C 1
ATOM 691 O O . ASP A 1 92 ? 9.504 -3.684 10.158 1.00 94.56 92 ASP A O 1
ATOM 695 N N . ARG A 1 93 ? 7.750 -4.129 11.475 1.00 95.25 93 ARG A N 1
ATOM 696 C CA . ARG A 1 93 ? 6.984 -4.837 10.443 1.00 95.25 93 ARG A CA 1
ATOM 697 C C . ARG A 1 93 ? 6.242 -3.863 9.539 1.00 95.25 93 ARG A C 1
ATOM 699 O O . ARG A 1 93 ? 6.241 -4.043 8.325 1.00 95.25 93 ARG A O 1
ATOM 706 N N . PHE A 1 94 ? 5.687 -2.806 10.125 1.00 96.25 94 PHE A N 1
ATOM 707 C CA . PHE A 1 94 ? 5.046 -1.734 9.376 1.00 96.25 94 PHE A CA 1
ATOM 708 C C . PHE A 1 94 ? 6.023 -1.023 8.432 1.00 96.25 94 PHE A C 1
ATOM 710 O O . PHE A 1 94 ? 5.716 -0.867 7.254 1.00 96.25 94 PHE A O 1
ATOM 717 N N . GLU A 1 95 ? 7.230 -0.676 8.891 1.00 95.44 95 GLU A N 1
ATOM 718 C CA . GLU A 1 95 ? 8.248 -0.058 8.030 1.00 95.44 95 GLU A CA 1
ATOM 719 C C . GLU A 1 95 ? 8.614 -0.963 6.845 1.00 95.44 95 GLU A C 1
ATOM 721 O O . GLU A 1 95 ? 8.674 -0.493 5.711 1.00 95.44 95 GLU A O 1
ATOM 726 N N . ARG A 1 96 ? 8.761 -2.275 7.069 1.00 95.06 96 ARG A N 1
ATOM 727 C CA . ARG A 1 96 ? 9.010 -3.244 5.987 1.00 95.06 96 ARG A CA 1
ATOM 728 C C . ARG A 1 96 ? 7.875 -3.295 4.966 1.00 95.06 96 ARG A C 1
ATOM 730 O O . ARG A 1 96 ? 8.144 -3.432 3.774 1.00 95.06 96 ARG A O 1
ATOM 737 N N . ALA A 1 97 ? 6.624 -3.169 5.408 1.00 95.69 97 ALA A N 1
ATOM 738 C CA . ALA A 1 97 ? 5.487 -3.061 4.499 1.00 95.69 97 ALA A CA 1
ATOM 739 C C . ALA A 1 97 ? 5.569 -1.773 3.664 1.00 95.69 97 ALA A C 1
ATOM 741 O O . ALA A 1 97 ? 5.346 -1.808 2.457 1.00 95.69 97 ALA A O 1
ATOM 742 N N . LEU A 1 98 ? 5.966 -0.643 4.262 1.00 96.19 98 LEU A N 1
ATOM 743 C CA . LEU A 1 98 ? 6.184 0.601 3.517 1.00 96.19 98 LEU A CA 1
ATOM 744 C C . LEU A 1 98 ? 7.297 0.448 2.467 1.00 96.19 98 LEU A C 1
ATOM 746 O O . LEU A 1 98 ? 7.103 0.825 1.315 1.00 96.19 98 LEU A O 1
ATOM 750 N N . GLU A 1 99 ? 8.434 -0.153 2.821 1.00 93.31 99 GLU A N 1
ATOM 751 C CA . GLU A 1 99 ? 9.555 -0.404 1.897 1.00 93.31 99 GLU A CA 1
ATOM 752 C C . GLU A 1 99 ? 9.198 -1.338 0.737 1.00 93.31 99 GLU A C 1
ATOM 754 O O . GLU A 1 99 ? 9.748 -1.223 -0.365 1.00 93.31 99 GLU A O 1
ATOM 759 N N . GLN A 1 100 ? 8.281 -2.278 0.974 1.00 92.94 100 GLN A N 1
ATOM 760 C CA . GLN A 1 100 ? 7.817 -3.194 -0.057 1.00 92.94 100 GLN A CA 1
ATOM 761 C C . GLN A 1 100 ? 7.141 -2.430 -1.200 1.00 92.94 100 GLN A C 1
ATOM 763 O O . GLN A 1 100 ? 7.411 -2.718 -2.365 1.00 92.94 100 GLN A O 1
ATOM 768 N N . PHE A 1 101 ? 6.331 -1.414 -0.900 1.00 94.69 101 PHE A N 1
ATOM 769 C CA . PHE A 1 101 ? 5.558 -0.687 -1.916 1.00 94.69 101 PHE A CA 1
ATOM 770 C C . PHE A 1 101 ? 6.144 0.668 -2.300 1.00 94.69 101 PHE A C 1
ATOM 772 O O . PHE A 1 101 ? 5.773 1.209 -3.341 1.00 94.69 101 PHE A O 1
ATOM 779 N N . TRP A 1 102 ? 7.068 1.216 -1.512 1.00 94.44 102 TRP A N 1
ATOM 780 C CA . TRP A 1 102 ? 7.561 2.579 -1.688 1.00 94.44 102 TRP A CA 1
ATOM 781 C C . TRP A 1 102 ? 9.079 2.655 -1.590 1.00 94.44 102 TRP A C 1
ATOM 783 O O . TRP A 1 102 ? 9.741 1.888 -0.892 1.00 94.44 102 TRP A O 1
ATOM 793 N N . HIS A 1 103 ? 9.652 3.619 -2.303 1.00 91.12 103 HIS A N 1
ATOM 794 C CA . HIS A 1 103 ? 11.068 3.928 -2.200 1.00 91.12 103 HIS A CA 1
ATOM 795 C C . HIS A 1 103 ? 11.244 5.031 -1.160 1.00 91.12 103 HIS A C 1
ATOM 797 O O . HIS A 1 103 ? 11.009 6.198 -1.452 1.00 91.12 103 HIS A O 1
ATOM 803 N N . LEU A 1 104 ? 11.620 4.637 0.057 1.00 90.06 104 LEU A N 1
ATOM 804 C CA . LEU A 1 104 ? 11.713 5.557 1.196 1.00 90.06 104 LEU A CA 1
ATOM 805 C C . LEU A 1 104 ? 13.030 6.349 1.234 1.00 90.06 104 LEU A C 1
ATOM 807 O O . LEU A 1 104 ? 13.115 7.379 1.896 1.00 90.06 104 LEU A O 1
ATOM 811 N N . ASP A 1 105 ? 14.057 5.866 0.538 1.00 84.25 105 ASP A N 1
ATOM 812 C CA . ASP A 1 105 ? 15.393 6.465 0.504 1.00 84.25 105 ASP A CA 1
ATOM 813 C C . ASP A 1 105 ? 15.552 7.335 -0.748 1.00 84.25 105 ASP A C 1
ATOM 815 O O . ASP A 1 105 ? 16.295 7.008 -1.668 1.00 84.25 105 ASP A O 1
ATOM 819 N N . ASP A 1 106 ? 14.807 8.435 -0.802 1.00 71.38 106 ASP A N 1
ATOM 820 C CA . ASP A 1 106 ? 14.708 9.328 -1.959 1.00 71.38 106 ASP A CA 1
ATOM 821 C C . ASP A 1 106 ? 15.749 10.459 -1.980 1.00 71.38 106 ASP A C 1
ATOM 823 O O . ASP A 1 106 ? 15.732 11.283 -2.895 1.00 71.38 106 ASP A O 1
ATOM 827 N N . ASP A 1 107 ? 16.662 10.488 -1.007 1.00 68.25 107 ASP A N 1
ATOM 828 C CA . ASP A 1 107 ? 17.645 11.556 -0.837 1.00 68.25 107 ASP A CA 1
ATOM 829 C C . ASP A 1 107 ? 18.922 11.309 -1.679 1.00 68.25 107 ASP A C 1
ATOM 831 O O . ASP A 1 107 ? 19.749 10.459 -1.325 1.00 68.25 107 ASP A O 1
ATOM 835 N N . PRO A 1 108 ? 19.155 12.080 -2.764 1.00 61.44 108 PRO A N 1
ATOM 836 C CA . PRO A 1 108 ? 20.343 11.933 -3.604 1.00 61.44 108 PRO A CA 1
ATOM 837 C C . PRO A 1 108 ? 21.625 12.405 -2.905 1.00 61.44 108 PRO A C 1
ATOM 839 O O . PRO A 1 108 ? 22.725 12.003 -3.294 1.00 61.44 108 PRO A O 1
ATOM 842 N N . VAL A 1 109 ? 21.506 13.277 -1.895 1.00 61.47 109 VAL A N 1
ATOM 843 C CA . VAL A 1 109 ? 22.646 13.851 -1.169 1.00 61.47 109 VAL A CA 1
ATOM 844 C C . VAL A 1 109 ? 23.005 13.062 0.088 1.00 61.47 109 VAL A C 1
ATOM 846 O O . VAL A 1 109 ? 24.098 13.259 0.615 1.00 61.47 109 VAL A O 1
ATOM 849 N N . ALA A 1 110 ? 22.178 12.100 0.512 1.00 60.66 110 ALA A N 1
ATOM 850 C CA . ALA A 1 110 ? 22.475 11.206 1.637 1.00 60.66 110 ALA A CA 1
ATOM 851 C C . ALA A 1 110 ? 23.794 10.426 1.461 1.00 60.66 110 ALA A C 1
ATOM 853 O O . ALA A 1 110 ? 24.502 10.174 2.438 1.00 60.66 110 ALA A O 1
ATOM 854 N N . LEU A 1 111 ? 24.172 10.109 0.215 1.00 59.12 111 LEU A N 1
ATOM 855 C CA . LEU A 1 111 ? 25.467 9.498 -0.124 1.00 59.12 111 LEU A CA 1
ATOM 856 C C . LEU A 1 111 ? 26.669 10.411 0.182 1.00 59.12 111 LEU A C 1
ATOM 858 O O . LEU A 1 111 ? 27.781 9.918 0.354 1.00 59.12 111 LEU A O 1
ATOM 862 N N . TRP A 1 112 ? 26.452 11.726 0.250 1.00 59.44 112 TRP A N 1
ATOM 863 C CA . TRP A 1 112 ? 27.484 12.742 0.471 1.00 59.44 112 TRP A CA 1
ATOM 864 C C . TRP A 1 112 ? 27.518 13.244 1.918 1.00 59.44 112 TRP A C 1
ATOM 866 O O . TRP A 1 112 ? 28.585 13.580 2.424 1.00 59.44 112 TRP A O 1
ATOM 876 N N . THR A 1 113 ? 26.368 13.302 2.594 1.00 61.44 113 THR A N 1
ATOM 877 C CA . THR A 1 113 ? 26.236 13.873 3.947 1.00 61.44 113 THR A CA 1
ATOM 878 C C . THR A 1 113 ? 26.302 12.833 5.066 1.00 61.44 113 THR A C 1
ATOM 880 O O . THR A 1 113 ? 26.411 13.205 6.233 1.00 61.44 113 THR A O 1
ATOM 883 N N . GLY A 1 114 ? 26.220 11.535 4.746 1.00 54.25 114 GLY A N 1
ATOM 884 C CA . GLY A 1 114 ? 26.265 10.442 5.726 1.00 54.25 114 GLY A CA 1
ATOM 885 C C . GLY A 1 114 ? 25.053 10.377 6.666 1.00 54.25 114 GLY A C 1
ATOM 886 O O . GLY A 1 114 ? 25.027 9.550 7.573 1.00 54.25 114 GLY A O 1
ATOM 887 N N . SER A 1 115 ? 24.049 11.235 6.464 1.00 52.56 115 SER A N 1
ATOM 888 C CA . SER A 1 115 ? 22.806 11.254 7.228 1.00 52.56 115 SER A CA 1
ATOM 889 C C . SER A 1 115 ? 21.646 11.706 6.350 1.00 52.56 115 SER A C 1
ATOM 891 O O . SER A 1 115 ? 21.725 12.710 5.646 1.00 52.56 115 SER A O 1
ATOM 893 N N . SER A 1 116 ? 20.563 10.943 6.427 1.00 54.47 116 SER A N 1
ATOM 894 C CA . SER A 1 116 ? 19.387 11.024 5.567 1.00 54.47 116 SER A CA 1
ATOM 895 C C . SER A 1 116 ? 18.194 11.618 6.330 1.00 54.47 116 SER A C 1
ATOM 897 O O . SER A 1 116 ? 17.088 11.083 6.320 1.00 54.47 116 SER A O 1
ATOM 899 N N . THR A 1 117 ? 18.398 12.716 7.068 1.00 56.72 117 THR A N 1
ATOM 900 C CA . THR A 1 117 ? 17.300 13.353 7.829 1.00 56.72 117 THR A CA 1
ATOM 901 C C . THR A 1 117 ? 16.227 13.975 6.937 1.00 56.72 117 THR A C 1
ATOM 903 O O . THR A 1 117 ? 15.148 14.295 7.432 1.00 56.72 117 THR A O 1
ATOM 906 N N . THR A 1 118 ? 16.528 14.170 5.652 1.00 69.12 118 THR A N 1
ATOM 907 C CA . THR A 1 118 ? 15.625 14.781 4.667 1.00 69.12 118 THR A CA 1
ATOM 908 C C . THR A 1 118 ? 14.872 13.739 3.839 1.00 69.12 118 THR A C 1
ATOM 910 O O . THR A 1 118 ? 13.852 14.089 3.250 1.00 69.12 118 THR A O 1
ATOM 913 N N . SER A 1 119 ? 15.318 12.476 3.818 1.00 85.69 119 SER A N 1
ATOM 914 C CA . SER A 1 119 ? 14.597 11.428 3.089 1.00 85.69 119 SER A CA 1
ATOM 915 C C . SER A 1 119 ? 13.203 11.194 3.650 1.00 85.69 119 SER A C 1
ATOM 917 O O . SER A 1 119 ? 12.927 11.436 4.833 1.00 85.69 119 SER A O 1
ATOM 919 N N . LEU A 1 120 ? 12.338 10.633 2.812 1.00 90.81 120 LEU A N 1
ATOM 920 C CA . LEU A 1 120 ? 11.026 10.155 3.211 1.00 90.81 120 LEU A CA 1
ATOM 921 C C . LEU A 1 120 ? 11.114 9.194 4.407 1.00 90.81 120 LEU A C 1
ATOM 923 O O . LEU A 1 120 ? 10.364 9.365 5.367 1.00 90.81 120 LEU A O 1
ATOM 927 N N . ARG A 1 121 ? 12.087 8.272 4.428 1.00 91.81 121 ARG A N 1
ATOM 928 C CA . ARG A 1 121 ? 12.354 7.406 5.590 1.00 91.81 121 ARG A CA 1
ATOM 929 C C . ARG A 1 121 ? 12.639 8.210 6.855 1.00 91.81 121 ARG A C 1
ATOM 931 O O . ARG A 1 121 ? 12.038 7.959 7.898 1.00 91.81 121 ARG A O 1
ATOM 938 N N . GLY A 1 122 ? 13.549 9.181 6.777 1.00 90.75 122 GLY A N 1
ATOM 939 C CA . GLY A 1 122 ? 13.913 10.029 7.912 1.00 90.75 122 GLY A CA 1
ATOM 940 C C . GLY A 1 122 ? 12.716 10.809 8.459 1.00 90.75 122 GLY A C 1
ATOM 941 O O . GLY A 1 122 ? 12.538 10.911 9.678 1.00 90.75 122 GLY A O 1
ATOM 942 N N . ARG A 1 123 ? 11.856 11.305 7.562 1.00 92.50 123 ARG A N 1
ATOM 943 C CA . ARG A 1 123 ? 10.612 12.004 7.909 1.00 92.50 123 ARG A CA 1
ATOM 944 C C . ARG A 1 123 ? 9.595 11.067 8.561 1.00 92.50 123 ARG A C 1
ATOM 946 O O . ARG A 1 123 ? 9.104 11.407 9.633 1.00 92.50 123 ARG A O 1
ATOM 953 N N . ILE A 1 124 ? 9.354 9.879 8.000 1.00 94.62 124 ILE A N 1
ATOM 954 C CA . ILE A 1 124 ? 8.486 8.850 8.601 1.00 94.62 124 ILE A CA 1
ATOM 955 C C . ILE A 1 124 ? 8.996 8.493 10.002 1.00 94.62 124 ILE A C 1
ATOM 957 O O . ILE A 1 124 ? 8.241 8.528 10.971 1.00 94.62 124 ILE A O 1
ATOM 961 N N . HIS A 1 125 ? 10.297 8.264 10.168 1.00 93.81 125 HIS A N 1
ATOM 962 C CA . HIS A 1 125 ? 10.847 7.939 11.480 1.00 93.81 125 HIS A CA 1
ATOM 963 C C . HIS A 1 125 ? 10.673 9.063 12.509 1.00 93.81 125 HIS A C 1
ATOM 965 O O . HIS A 1 125 ? 10.373 8.804 13.678 1.00 93.81 125 HIS A O 1
ATOM 971 N N . ARG A 1 126 ? 10.808 10.325 12.091 1.00 93.75 126 ARG A N 1
ATOM 972 C CA . ARG A 1 126 ? 10.559 11.480 12.960 1.00 93.75 126 ARG A CA 1
ATOM 973 C C . ARG A 1 126 ? 9.078 11.623 13.322 1.00 93.75 126 ARG A C 1
ATOM 975 O O . ARG A 1 126 ? 8.776 11.731 14.506 1.00 93.75 126 ARG A O 1
ATOM 982 N N . HIS A 1 127 ? 8.198 11.656 12.328 1.00 94.62 127 HIS A N 1
ATOM 983 C CA . HIS A 1 127 ? 6.811 12.103 12.483 1.00 94.62 127 HIS A CA 1
ATOM 984 C C . HIS A 1 127 ? 5.810 10.971 12.759 1.00 94.62 127 HIS A C 1
ATOM 986 O O . HIS A 1 127 ? 4.726 11.225 13.264 1.00 94.62 127 HIS A O 1
ATOM 992 N N . VAL A 1 128 ? 6.163 9.718 12.466 1.00 95.00 128 VAL A N 1
ATOM 993 C CA . VAL A 1 128 ? 5.287 8.558 12.695 1.00 95.00 128 VAL A CA 1
ATOM 994 C C . VAL A 1 128 ? 5.787 7.725 13.873 1.00 95.00 128 VAL A C 1
ATOM 996 O O . VAL A 1 128 ? 5.042 7.469 14.815 1.00 95.00 128 VAL A O 1
ATOM 999 N N . PHE A 1 129 ? 7.064 7.325 13.865 1.00 93.62 129 PHE A N 1
ATOM 1000 C CA . PHE A 1 129 ? 7.592 6.425 14.900 1.00 93.62 129 PHE A CA 1
ATOM 1001 C C . PHE A 1 129 ? 7.977 7.147 16.195 1.00 93.62 129 PHE A C 1
ATOM 1003 O O . PHE A 1 129 ? 7.633 6.686 17.286 1.00 93.62 129 PHE A O 1
ATOM 1010 N N . ARG A 1 130 ? 8.705 8.269 16.096 1.00 93.25 130 ARG A N 1
ATOM 1011 C CA . ARG A 1 130 ? 9.215 9.000 17.268 1.00 93.25 130 ARG A CA 1
ATOM 1012 C C . ARG A 1 130 ? 8.183 9.951 17.873 1.00 93.25 130 ARG A C 1
ATOM 1014 O O . ARG A 1 130 ? 8.042 9.980 19.093 1.00 93.25 130 ARG A O 1
ATOM 1021 N N . ASN A 1 131 ? 7.491 10.723 17.040 1.00 92.44 131 ASN A N 1
ATOM 1022 C CA . ASN A 1 131 ? 6.491 11.701 17.465 1.00 92.44 131 ASN A CA 1
ATOM 1023 C C . ASN A 1 131 ? 5.083 11.188 17.132 1.00 92.44 131 ASN A C 1
ATOM 1025 O O . ASN A 1 131 ? 4.452 11.669 16.197 1.00 92.44 131 ASN A O 1
ATOM 1029 N N . ARG A 1 132 ? 4.595 10.184 17.867 1.00 89.25 132 ARG A N 1
ATOM 1030 C CA . ARG A 1 132 ? 3.269 9.600 17.601 1.00 89.25 132 ARG A CA 1
ATOM 1031 C C . ARG A 1 132 ? 2.170 10.671 17.622 1.00 89.25 132 ARG A C 1
ATOM 10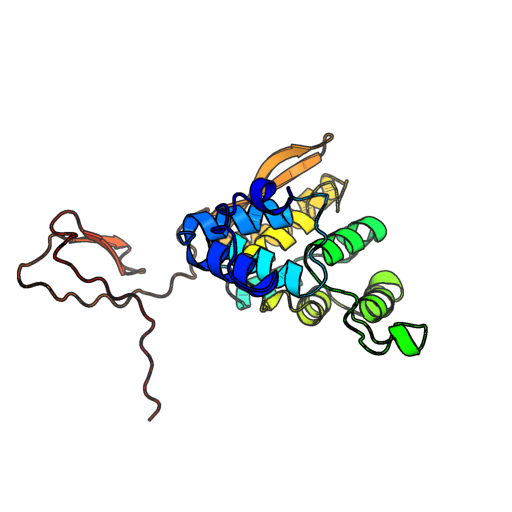33 O O . ARG A 1 132 ? 2.135 11.495 18.535 1.00 89.25 132 ARG A O 1
ATOM 1040 N N . GLY A 1 133 ? 1.296 10.639 16.617 1.00 90.50 133 GLY A N 1
ATOM 1041 C CA . GLY A 1 133 ? 0.209 11.604 16.425 1.00 90.50 133 GLY A CA 1
ATOM 1042 C C . GLY A 1 133 ? 0.595 12.898 15.697 1.00 90.50 133 GLY A C 1
ATOM 1043 O O . GLY A 1 133 ? -0.281 13.719 15.451 1.00 90.50 133 GLY A O 1
ATOM 1044 N N . ASP A 1 134 ? 1.870 13.093 15.340 1.00 94.81 134 ASP A N 1
ATOM 1045 C CA . ASP A 1 134 ? 2.315 14.245 14.538 1.00 94.81 134 ASP A CA 1
ATOM 1046 C C . ASP A 1 134 ? 1.821 14.123 13.086 1.00 94.81 134 ASP A C 1
ATOM 1048 O O . ASP A 1 134 ? 1.302 15.081 12.517 1.00 94.81 134 ASP A O 1
ATOM 1052 N N . TRP A 1 135 ? 1.889 12.919 12.506 1.00 96.75 135 TRP A N 1
ATOM 1053 C CA . TRP A 1 135 ? 1.211 12.587 11.247 1.00 96.75 135 TRP A CA 1
ATOM 1054 C C . TRP A 1 135 ? -0.022 11.718 11.484 1.00 96.75 135 TRP A C 1
ATOM 1056 O O . TRP A 1 135 ? 0.039 10.712 12.193 1.00 96.75 135 TRP A O 1
ATOM 1066 N N . SER A 1 136 ? -1.127 12.084 10.831 1.00 96.31 136 SER A N 1
ATOM 1067 C CA . SER A 1 136 ? -2.265 11.188 10.633 1.00 96.31 136 SER A CA 1
ATOM 1068 C C . SER A 1 136 ? -1.943 10.147 9.555 1.00 96.31 136 SER A C 1
ATOM 1070 O O . SER A 1 136 ? -0.990 10.294 8.783 1.00 96.31 136 SER A O 1
ATOM 1072 N N . THR A 1 137 ? -2.767 9.104 9.451 1.00 97.25 137 THR A N 1
ATOM 1073 C CA . THR A 1 137 ? -2.665 8.138 8.348 1.00 97.25 137 THR A CA 1
ATOM 1074 C C . THR A 1 137 ? -2.843 8.804 6.981 1.00 97.25 137 THR A C 1
ATOM 1076 O O . THR A 1 137 ? -2.159 8.433 6.030 1.00 97.25 137 THR A O 1
ATOM 1079 N N . GLU A 1 138 ? -3.714 9.815 6.882 1.00 97.06 138 GLU A N 1
ATOM 1080 C CA . GLU A 1 138 ? -3.890 10.616 5.664 1.00 97.06 138 GLU A CA 1
ATOM 1081 C C . GLU A 1 138 ? -2.594 11.318 5.257 1.00 97.06 138 GLU A C 1
ATOM 1083 O O . GLU A 1 138 ? -2.169 11.187 4.110 1.00 97.06 138 GLU A O 1
ATOM 1088 N N . GLU A 1 139 ? -1.940 12.005 6.199 1.00 97.25 139 GLU A N 1
ATOM 1089 C CA . GLU A 1 139 ? -0.672 12.690 5.940 1.00 97.25 139 GLU A CA 1
ATOM 1090 C C . GLU A 1 139 ? 0.410 11.683 5.536 1.00 97.25 139 GLU A C 1
ATOM 1092 O O . GLU A 1 139 ? 1.134 11.905 4.570 1.00 97.25 139 GLU A O 1
ATOM 1097 N N . LEU A 1 140 ? 0.486 10.526 6.202 1.00 97.31 140 LEU A N 1
ATOM 1098 C CA . LEU A 1 140 ? 1.407 9.465 5.801 1.00 97.31 140 LEU A CA 1
ATOM 1099 C C . LEU A 1 140 ? 1.142 8.994 4.361 1.00 97.31 140 LEU A C 1
ATOM 1101 O O . LEU A 1 140 ? 2.084 8.852 3.583 1.00 97.31 140 LEU A O 1
ATOM 1105 N N . PHE A 1 141 ? -0.117 8.762 3.986 1.00 97.38 141 PHE A N 1
ATOM 1106 C CA . PHE A 1 141 ? -0.474 8.301 2.641 1.00 97.38 141 PHE A CA 1
ATOM 1107 C C . PHE A 1 141 ? -0.170 9.356 1.570 1.00 97.38 141 PHE A C 1
ATOM 1109 O O . PHE A 1 141 ? 0.312 8.994 0.496 1.00 97.38 141 PHE A O 1
ATOM 1116 N N . GLU A 1 142 ? -0.397 10.636 1.862 1.00 96.00 142 GLU A N 1
ATOM 1117 C CA . GLU A 1 142 ? -0.025 11.755 0.988 1.00 96.00 142 GLU A CA 1
ATOM 1118 C C . GLU A 1 142 ? 1.504 11.822 0.814 1.00 96.00 142 GLU A C 1
ATOM 1120 O O . GLU A 1 142 ? 2.000 11.862 -0.310 1.00 96.00 142 GLU A O 1
ATOM 1125 N N . GLN A 1 143 ? 2.280 11.732 1.902 1.00 95.12 143 GLN A N 1
ATOM 1126 C CA . GLN A 1 143 ? 3.749 11.790 1.842 1.00 95.12 143 GLN A CA 1
ATOM 1127 C C . GLN A 1 143 ? 4.381 10.583 1.134 1.00 95.12 143 GLN A C 1
ATOM 1129 O O . GLN A 1 143 ? 5.449 10.711 0.537 1.00 95.12 143 GLN A O 1
ATOM 1134 N N . LEU A 1 144 ? 3.726 9.420 1.173 1.00 94.88 144 LEU A N 1
ATOM 1135 C CA . LEU A 1 144 ? 4.115 8.241 0.394 1.00 94.88 144 LEU A CA 1
ATOM 1136 C C . LEU A 1 144 ? 3.761 8.369 -1.100 1.00 94.88 144 LEU A C 1
ATOM 1138 O O . LEU A 1 144 ? 4.303 7.620 -1.911 1.00 94.88 144 LEU A O 1
ATOM 1142 N N . GLY A 1 145 ? 2.845 9.273 -1.469 1.00 94.69 145 GLY A N 1
ATOM 1143 C CA . GLY A 1 145 ? 2.219 9.310 -2.796 1.00 94.69 145 GLY A CA 1
ATOM 1144 C C . GLY A 1 145 ? 1.244 8.148 -3.033 1.00 94.69 145 GLY A C 1
ATOM 1145 O O . GLY A 1 145 ? 0.991 7.753 -4.174 1.00 94.69 145 GLY A O 1
ATOM 1146 N N . ALA A 1 146 ? 0.718 7.552 -1.958 1.00 95.94 146 ALA A N 1
ATOM 1147 C CA . ALA A 1 146 ? -0.184 6.408 -2.032 1.00 95.94 146 ALA A CA 1
ATOM 1148 C C . ALA A 1 146 ? -1.549 6.787 -2.624 1.00 95.94 146 ALA A C 1
ATOM 1150 O O . ALA A 1 146 ? -2.184 5.972 -3.296 1.00 95.94 146 ALA A O 1
ATOM 1151 N N . LEU A 1 147 ? -1.995 8.027 -2.412 1.00 93.31 147 LEU A N 1
ATOM 1152 C CA . LEU A 1 147 ? -3.288 8.511 -2.893 1.00 93.31 147 LEU A CA 1
ATOM 1153 C C . LEU A 1 147 ? -3.317 8.656 -4.425 1.00 93.31 147 LEU A C 1
ATOM 1155 O O . LEU A 1 147 ? -4.363 8.429 -5.037 1.00 93.31 147 LEU A O 1
ATOM 1159 N N . GLU A 1 148 ? -2.169 8.914 -5.050 1.00 92.06 148 GLU A N 1
ATOM 1160 C CA . GLU A 1 148 ? -1.986 9.127 -6.492 1.00 92.06 148 GLU A CA 1
ATOM 1161 C C . GLU A 1 148 ? -1.525 7.867 -7.240 1.00 92.06 148 GLU A C 1
ATOM 1163 O O . GLU A 1 148 ? -1.495 7.852 -8.470 1.00 92.06 148 GLU A O 1
ATOM 1168 N N . ALA A 1 149 ? -1.169 6.801 -6.526 1.00 93.38 149 ALA A N 1
ATOM 1169 C CA . ALA A 1 149 ? -0.577 5.608 -7.120 1.00 93.38 149 ALA A CA 1
ATOM 1170 C C . ALA A 1 149 ? -1.523 4.804 -8.032 1.00 93.38 149 ALA A C 1
ATOM 1172 O O . ALA A 1 149 ? -2.745 4.965 -8.016 1.00 93.38 149 ALA A O 1
ATOM 1173 N N . GLY A 1 150 ? -0.976 3.871 -8.812 1.00 91.25 150 GLY A N 1
ATOM 1174 C CA . GLY A 1 150 ? -1.792 2.914 -9.564 1.00 91.25 150 GLY A CA 1
ATOM 1175 C C . GLY A 1 150 ? -2.738 2.139 -8.639 1.00 91.25 150 GLY A C 1
ATOM 1176 O O . GLY A 1 150 ? -2.382 1.791 -7.509 1.00 91.25 150 GLY A O 1
ATOM 1177 N N . SER A 1 151 ? -3.964 1.868 -9.096 1.00 91.81 151 SER A N 1
ATOM 1178 C CA . SER A 1 151 ? -4.972 1.191 -8.268 1.00 91.81 151 SER A CA 1
ATOM 1179 C C . SER A 1 151 ? -4.547 -0.224 -7.862 1.00 91.81 151 SER A C 1
ATOM 1181 O O . SER A 1 151 ? -4.890 -0.680 -6.768 1.00 91.81 151 SER A O 1
ATOM 1183 N N . ALA A 1 152 ? -3.735 -0.889 -8.690 1.00 93.25 152 ALA A N 1
ATOM 1184 C CA . ALA A 1 152 ? -3.162 -2.191 -8.378 1.00 93.25 152 ALA A CA 1
ATOM 1185 C C . ALA A 1 152 ? -2.185 -2.117 -7.194 1.00 93.25 152 ALA A C 1
ATOM 1187 O O . ALA A 1 152 ? -2.303 -2.892 -6.244 1.00 93.25 152 ALA A O 1
ATOM 1188 N N . ARG A 1 153 ? -1.268 -1.141 -7.206 1.00 95.44 153 ARG A N 1
ATOM 1189 C CA . ARG A 1 153 ? -0.343 -0.902 -6.092 1.00 95.44 153 ARG A CA 1
ATOM 1190 C C . ARG A 1 153 ? -1.082 -0.538 -4.819 1.00 95.44 153 ARG A C 1
ATOM 1192 O O . ARG A 1 153 ? -0.805 -1.126 -3.781 1.00 95.44 153 ARG A O 1
ATOM 1199 N N . PHE A 1 154 ? -2.015 0.409 -4.896 1.00 96.06 154 PHE A N 1
ATOM 1200 C CA . PHE A 1 154 ? -2.768 0.852 -3.725 1.00 96.06 154 PHE A CA 1
ATOM 1201 C C . PHE A 1 154 ? -3.550 -0.306 -3.090 1.00 96.06 154 PHE A C 1
ATOM 1203 O O . PHE A 1 154 ? -3.513 -0.479 -1.877 1.00 96.06 154 PHE A O 1
ATOM 1210 N N . THR A 1 155 ? -4.179 -1.156 -3.907 1.00 94.88 155 THR A N 1
ATOM 1211 C CA . THR A 1 155 ? -4.874 -2.364 -3.433 1.00 94.88 155 THR A CA 1
ATOM 1212 C C . THR A 1 155 ? -3.928 -3.320 -2.710 1.00 94.88 155 THR A C 1
ATOM 1214 O O . THR A 1 155 ? -4.197 -3.707 -1.576 1.00 94.88 155 THR A O 1
ATOM 1217 N N . ARG A 1 156 ? -2.793 -3.665 -3.330 1.00 95.81 156 ARG A N 1
ATOM 1218 C CA . ARG A 1 156 ? -1.799 -4.563 -2.718 1.00 95.81 156 ARG A CA 1
ATOM 1219 C C . ARG A 1 156 ? -1.199 -3.972 -1.445 1.00 95.81 156 ARG A C 1
ATOM 1221 O O . ARG A 1 156 ? -0.934 -4.703 -0.498 1.00 95.81 156 ARG A O 1
ATOM 1228 N N . PHE A 1 157 ? -0.999 -2.657 -1.419 1.00 97.06 157 PHE A N 1
ATOM 1229 C CA . PHE A 1 157 ? -0.536 -1.945 -0.238 1.00 97.06 157 PHE A CA 1
ATOM 1230 C C . PHE A 1 157 ? -1.551 -2.061 0.904 1.00 97.06 157 PHE A C 1
ATOM 1232 O O . PHE A 1 157 ? -1.165 -2.449 2.001 1.00 97.06 157 PHE A O 1
ATOM 1239 N N . LEU A 1 158 ? -2.843 -1.823 0.647 1.00 96.50 158 LEU A N 1
ATOM 1240 C CA . LEU A 1 158 ? -3.899 -2.005 1.649 1.00 96.50 158 LEU A CA 1
ATOM 1241 C C . LEU A 1 158 ? -3.947 -3.433 2.203 1.00 96.50 158 LEU A C 1
ATOM 1243 O O . LEU A 1 158 ? -4.044 -3.609 3.414 1.00 96.50 158 LEU A O 1
ATOM 1247 N N . GLU A 1 159 ? -3.853 -4.446 1.337 1.00 96.69 159 GLU A N 1
ATOM 1248 C CA . GLU A 1 159 ? -3.787 -5.851 1.760 1.00 96.69 159 GLU A CA 1
ATOM 1249 C C . GLU A 1 159 ? -2.549 -6.124 2.620 1.00 96.69 159 GLU A C 1
ATOM 1251 O O . GLU A 1 159 ? -2.629 -6.835 3.616 1.00 96.69 159 GLU A O 1
ATOM 1256 N N . ALA A 1 160 ? -1.406 -5.528 2.281 1.00 96.56 160 ALA A N 1
ATOM 1257 C CA . ALA A 1 160 ? -0.180 -5.702 3.047 1.00 96.56 160 ALA 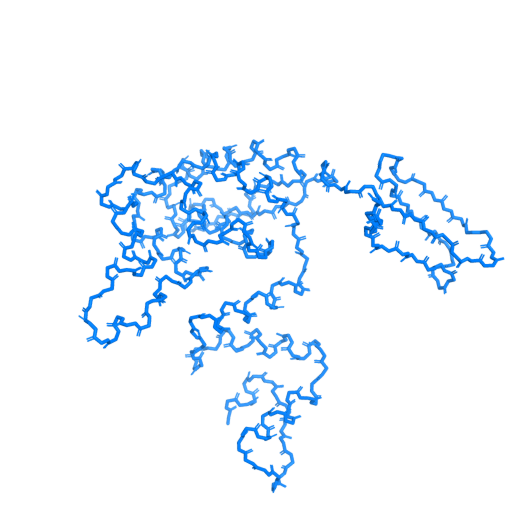A CA 1
ATOM 1258 C C . ALA A 1 160 ? -0.220 -5.026 4.424 1.00 96.56 160 ALA A C 1
ATOM 1260 O O . ALA A 1 160 ? 0.444 -5.508 5.338 1.00 96.56 160 ALA A O 1
ATOM 1261 N N . LEU A 1 161 ? -0.994 -3.950 4.607 1.00 96.50 161 LEU A N 1
ATOM 1262 C CA . LEU A 1 161 ? -1.167 -3.315 5.922 1.00 96.50 161 LEU A CA 1
ATOM 1263 C C . LEU A 1 161 ? -1.855 -4.241 6.929 1.00 96.50 161 LEU A C 1
ATOM 1265 O O . LEU A 1 161 ? -1.536 -4.211 8.115 1.00 96.50 161 LEU A O 1
ATOM 1269 N N . ILE A 1 162 ? -2.771 -5.076 6.443 1.00 95.75 162 ILE A N 1
ATOM 1270 C CA . ILE A 1 162 ? -3.528 -6.043 7.243 1.00 95.75 162 ILE A CA 1
ATOM 1271 C C . ILE A 1 162 ? -2.967 -7.463 7.141 1.00 95.75 162 ILE A C 1
ATOM 1273 O O . ILE A 1 162 ? -3.519 -8.365 7.763 1.00 95.75 162 ILE A O 1
ATOM 1277 N N . ASP A 1 163 ? -1.915 -7.701 6.353 1.00 95.62 163 ASP A N 1
ATOM 1278 C CA . ASP A 1 163 ? -1.307 -9.027 6.231 1.00 95.62 163 ASP A CA 1
ATOM 1279 C C . ASP A 1 163 ? -0.685 -9.435 7.582 1.00 95.62 163 ASP A C 1
ATOM 1281 O O . ASP A 1 163 ? -0.071 -8.593 8.249 1.00 95.62 163 ASP A O 1
ATOM 1285 N N . PRO A 1 164 ? -0.788 -10.711 7.998 1.00 94.00 164 PRO A N 1
ATOM 1286 C CA . PRO A 1 164 ? -0.183 -11.197 9.242 1.00 94.00 164 PRO A CA 1
ATOM 1287 C C . PRO A 1 164 ? 1.322 -10.919 9.385 1.00 94.00 164 PRO A C 1
ATOM 1289 O O . PRO A 1 164 ? 1.845 -10.822 10.499 1.00 94.00 164 PRO A O 1
ATOM 1292 N N . ALA A 1 165 ? 2.054 -10.786 8.274 1.00 94.19 165 ALA A N 1
ATOM 1293 C CA . ALA A 1 165 ? 3.460 -10.398 8.296 1.00 94.19 165 ALA A CA 1
ATOM 1294 C C . ALA A 1 165 ? 3.651 -8.982 8.863 1.00 94.19 165 ALA A C 1
ATOM 1296 O O . ALA A 1 165 ? 4.627 -8.756 9.585 1.00 94.19 165 ALA A O 1
ATOM 1297 N N . THR A 1 166 ? 2.706 -8.078 8.597 1.00 94.94 166 THR A N 1
ATOM 1298 C CA . THR A 1 166 ? 2.685 -6.688 9.068 1.00 94.94 166 THR A CA 1
ATOM 1299 C C . THR A 1 166 ? 1.998 -6.574 10.426 1.00 94.94 166 THR A C 1
ATOM 1301 O O . THR A 1 166 ? 2.596 -6.059 11.373 1.00 94.94 166 THR A O 1
ATOM 1304 N N . LEU A 1 167 ? 0.787 -7.126 10.541 1.00 94.12 167 LEU A N 1
ATOM 1305 C CA . LEU A 1 167 ? -0.079 -7.036 11.714 1.00 94.12 167 LEU A CA 1
ATOM 1306 C C . LEU A 1 167 ? -0.421 -8.440 12.253 1.00 94.12 167 LEU A C 1
ATOM 1308 O O . LEU A 1 167 ? -1.506 -8.957 11.987 1.00 94.12 167 LEU A O 1
ATOM 1312 N N . PRO A 1 168 ? 0.490 -9.083 13.011 1.00 93.19 168 PRO A N 1
ATOM 1313 C CA . PRO A 1 168 ? 0.288 -10.419 13.579 1.00 93.19 168 PRO A CA 1
ATOM 1314 C C . PRO A 1 168 ? -0.623 -10.380 14.823 1.00 93.19 168 PRO A C 1
ATOM 1316 O O . PRO A 1 168 ? -0.232 -10.811 15.906 1.00 93.19 168 PRO A O 1
ATOM 1319 N N . ASP A 1 169 ? -1.820 -9.816 14.685 1.00 94.06 169 ASP A N 1
ATOM 1320 C CA . ASP A 1 169 ? -2.862 -9.762 15.714 1.00 94.06 169 ASP A CA 1
ATOM 1321 C C . ASP A 1 169 ? -4.230 -9.845 15.028 1.00 94.06 169 ASP A C 1
ATOM 1323 O O . ASP A 1 169 ? -4.686 -8.888 14.405 1.00 94.06 169 ASP A O 1
ATOM 1327 N N . ALA A 1 170 ? -4.903 -10.989 15.172 1.00 94.12 170 ALA A N 1
ATOM 1328 C CA . ALA A 1 170 ? -6.195 -11.233 14.538 1.00 94.12 170 ALA A CA 1
ATOM 1329 C C . ALA A 1 170 ? -7.282 -10.241 14.988 1.00 94.12 170 ALA A C 1
ATOM 1331 O O . ALA A 1 170 ? -8.147 -9.869 14.196 1.00 94.12 170 ALA A O 1
ATOM 1332 N N . ALA A 1 171 ? -7.246 -9.783 16.243 1.00 94.50 171 ALA A N 1
ATOM 1333 C CA . ALA A 1 171 ? -8.218 -8.816 16.735 1.00 94.50 171 ALA A CA 1
ATOM 1334 C C . ALA A 1 171 ? -7.965 -7.428 16.130 1.00 94.50 171 ALA A C 1
ATOM 1336 O O . ALA A 1 171 ? -8.923 -6.755 15.750 1.00 94.50 171 ALA A O 1
ATOM 1337 N N . ALA A 1 172 ? -6.699 -7.014 16.011 1.00 94.56 172 ALA A N 1
ATOM 1338 C CA . ALA A 1 172 ? -6.329 -5.765 15.341 1.00 94.56 172 ALA A CA 1
ATOM 1339 C C . ALA A 1 172 ? -6.638 -5.807 13.836 1.00 94.56 172 ALA A C 1
ATOM 1341 O O . ALA A 1 172 ? -7.222 -4.865 13.301 1.00 94.56 172 ALA A O 1
ATOM 1342 N N . GLN A 1 173 ? -6.338 -6.928 13.167 1.00 95.50 173 GLN A N 1
ATOM 1343 C CA . GLN A 1 173 ? -6.697 -7.148 11.763 1.00 95.50 173 GLN A CA 1
ATOM 1344 C C . GLN A 1 173 ? -8.204 -6.993 11.550 1.00 95.50 173 GLN A C 1
ATOM 1346 O O . GLN A 1 173 ? -8.617 -6.263 10.655 1.00 95.50 173 GLN A O 1
ATOM 1351 N N . ASN A 1 174 ? -9.029 -7.614 12.397 1.00 95.12 174 ASN A N 1
ATOM 1352 C CA . ASN A 1 174 ? -10.484 -7.513 12.281 1.00 95.12 174 ASN A CA 1
ATOM 1353 C C . ASN A 1 174 ? -10.978 -6.072 12.461 1.00 95.12 174 ASN A C 1
ATOM 1355 O O . ASN A 1 174 ? -11.780 -5.613 11.652 1.00 95.12 174 ASN A O 1
ATOM 1359 N N . ARG A 1 175 ? -10.462 -5.331 13.454 1.00 96.00 175 ARG A N 1
ATOM 1360 C CA . ARG A 1 175 ? -10.825 -3.916 13.661 1.00 96.00 175 ARG A CA 1
ATOM 1361 C C . ARG A 1 175 ? -10.473 -3.049 12.451 1.00 96.00 175 ARG A C 1
ATOM 1363 O O . ARG A 1 175 ? -11.313 -2.276 11.990 1.00 96.00 175 ARG A O 1
ATOM 1370 N N . LEU A 1 176 ? -9.267 -3.204 11.898 1.00 96.50 176 LEU A N 1
ATOM 1371 C CA . LEU A 1 176 ? -8.864 -2.469 10.696 1.00 96.50 176 LEU A CA 1
ATOM 1372 C C . LEU A 1 176 ? -9.702 -2.863 9.477 1.00 96.50 176 LEU A C 1
ATOM 1374 O O . LEU A 1 176 ? -10.139 -1.993 8.730 1.00 96.50 176 LEU A O 1
ATOM 1378 N N . VAL A 1 177 ? -9.969 -4.155 9.282 1.00 97.19 177 VAL A N 1
ATOM 1379 C CA . VAL A 1 177 ? -10.806 -4.644 8.177 1.00 97.19 177 VAL A CA 1
ATOM 1380 C C . VAL A 1 177 ? -12.231 -4.101 8.280 1.00 97.19 177 VAL A C 1
ATOM 1382 O O . VAL A 1 177 ? -12.785 -3.683 7.265 1.00 97.19 177 VAL A O 1
ATOM 1385 N N . GLU A 1 178 ? -12.826 -4.058 9.473 1.00 97.00 178 GLU A N 1
ATOM 1386 C CA . GLU A 1 178 ? -14.150 -3.465 9.705 1.00 97.00 178 GLU A CA 1
ATOM 1387 C C . GLU A 1 178 ? -14.175 -1.965 9.367 1.00 97.00 178 GLU A C 1
ATOM 1389 O O . GLU A 1 178 ? -15.069 -1.503 8.643 1.00 97.00 178 GLU A O 1
ATOM 1394 N N . ALA A 1 179 ? -13.166 -1.213 9.816 1.00 97.50 179 ALA A N 1
ATOM 1395 C CA . ALA A 1 179 ? -13.029 0.209 9.509 1.00 97.50 179 ALA A CA 1
ATOM 1396 C C . ALA A 1 179 ? -12.874 0.452 7.997 1.00 97.50 179 ALA A C 1
ATOM 1398 O O . ALA A 1 179 ? -13.608 1.247 7.405 1.00 97.50 179 ALA A O 1
ATOM 1399 N N . ILE A 1 180 ? -11.994 -0.306 7.342 1.00 97.38 180 ILE A N 1
ATOM 1400 C CA . ILE A 1 180 ? -11.757 -0.226 5.897 1.00 97.38 180 ILE A CA 1
ATOM 1401 C C . ILE A 1 180 ? -13.022 -0.607 5.107 1.00 97.38 180 ILE A C 1
ATOM 1403 O O . ILE A 1 180 ? -13.412 0.082 4.161 1.00 97.38 180 ILE A O 1
ATOM 1407 N N . ASN A 1 181 ? -13.714 -1.679 5.496 1.00 96.75 181 ASN A N 1
ATOM 1408 C CA . ASN A 1 181 ? -14.898 -2.164 4.786 1.00 96.75 181 ASN A CA 1
ATOM 1409 C C . ASN A 1 181 ? -16.108 -1.233 4.891 1.00 96.75 181 ASN A C 1
ATOM 1411 O O . ASN A 1 181 ? -16.967 -1.274 4.001 1.00 96.75 181 ASN A O 1
ATOM 1415 N N . THR A 1 182 ? -16.158 -0.374 5.912 1.00 96.88 182 THR A N 1
ATOM 1416 C CA . THR A 1 182 ? -17.150 0.708 6.015 1.00 96.88 182 THR A CA 1
ATOM 1417 C C . THR A 1 182 ? -17.027 1.688 4.843 1.00 96.88 182 THR A C 1
ATOM 1419 O O . THR A 1 182 ? -18.038 2.170 4.334 1.00 96.88 182 THR A O 1
ATOM 1422 N N . VAL A 1 183 ? -15.804 1.915 4.354 1.00 96.56 183 VAL A N 1
ATOM 1423 C CA . VAL A 1 183 ? -15.511 2.793 3.210 1.00 96.56 183 VAL A CA 1
ATOM 1424 C C . VAL A 1 183 ? -15.578 2.038 1.876 1.00 96.56 183 VAL A C 1
ATOM 1426 O O . VAL A 1 183 ? -16.125 2.543 0.895 1.00 96.56 183 VAL A O 1
ATOM 1429 N N . LEU A 1 184 ? -15.065 0.803 1.817 1.00 94.75 184 LEU A N 1
ATOM 1430 C CA . LEU A 1 184 ? -15.025 0.028 0.569 1.00 94.75 184 LEU A CA 1
ATOM 1431 C C . LEU A 1 184 ? -16.397 -0.471 0.106 1.00 94.75 184 LEU A C 1
ATOM 1433 O O . LEU A 1 184 ? -16.658 -0.495 -1.099 1.00 94.75 184 LEU A O 1
ATOM 1437 N N . THR A 1 185 ? -17.276 -0.870 1.034 1.00 93.31 185 THR A N 1
ATOM 1438 C CA . THR A 1 185 ? -18.557 -1.506 0.675 1.00 93.31 185 THR A CA 1
ATOM 1439 C C . THR A 1 185 ? -19.426 -0.592 -0.205 1.00 93.31 185 THR A C 1
ATOM 1441 O O . THR A 1 185 ? -19.864 -1.052 -1.263 1.00 93.31 185 THR A O 1
ATOM 1444 N N . PRO A 1 186 ? -19.636 0.702 0.127 1.00 89.69 186 PRO A N 1
ATOM 1445 C CA . PRO A 1 186 ? -20.328 1.640 -0.767 1.00 89.69 186 PRO A CA 1
ATOM 1446 C C . PRO A 1 186 ? -19.639 1.822 -2.131 1.00 89.69 186 PRO A C 1
ATOM 1448 O O . PRO A 1 186 ? -20.299 2.079 -3.140 1.00 89.69 186 PRO A O 1
ATOM 1451 N N . ALA A 1 187 ? -18.315 1.652 -2.181 1.00 87.81 187 ALA A N 1
ATOM 1452 C CA . ALA A 1 187 ? -17.519 1.703 -3.404 1.00 87.81 187 ALA A CA 1
ATOM 1453 C C . ALA A 1 187 ? -17.541 0.387 -4.216 1.00 87.81 187 ALA A C 1
ATOM 1455 O O . ALA A 1 187 ? -16.926 0.321 -5.280 1.00 87.81 187 ALA A O 1
ATOM 1456 N N . GLY A 1 188 ? -18.276 -0.643 -3.774 1.00 88.44 188 GLY A N 1
ATOM 1457 C CA . GLY A 1 188 ? -18.426 -1.930 -4.470 1.00 88.44 188 GLY A CA 1
ATOM 1458 C C . GLY A 1 188 ? -17.213 -2.856 -4.379 1.00 88.44 188 GLY A C 1
ATOM 1459 O O . GLY A 1 188 ? -17.045 -3.736 -5.231 1.00 88.44 188 GLY A O 1
ATOM 1460 N N . ALA A 1 189 ? -16.372 -2.651 -3.369 1.00 92.69 189 ALA A N 1
ATOM 1461 C CA . ALA A 1 189 ? -15.265 -3.529 -3.023 1.00 92.69 189 ALA A CA 1
ATOM 1462 C C . ALA A 1 189 ? -15.369 -3.943 -1.550 1.00 92.69 189 ALA A C 1
ATOM 1464 O O . ALA A 1 189 ? -16.110 -3.343 -0.771 1.00 92.69 189 ALA A O 1
ATOM 1465 N N . ARG A 1 190 ? -14.650 -4.990 -1.157 1.00 95.62 190 ARG A N 1
ATOM 1466 C CA . ARG A 1 190 ? -14.572 -5.434 0.236 1.00 95.62 190 ARG A CA 1
ATOM 1467 C C . ARG A 1 190 ? -13.313 -6.256 0.454 1.00 95.62 190 ARG A C 1
ATOM 1469 O O . ARG A 1 190 ? -12.945 -7.042 -0.408 1.00 95.62 190 ARG A O 1
ATOM 1476 N N . LEU A 1 191 ? -12.687 -6.102 1.609 1.00 96.12 191 LEU A N 1
ATOM 1477 C CA . LEU A 1 191 ? -11.706 -7.049 2.116 1.00 96.12 191 LEU A CA 1
ATOM 1478 C C . LEU A 1 191 ? -12.432 -8.253 2.710 1.00 96.12 191 LEU A C 1
ATOM 1480 O O . LEU A 1 191 ? -13.178 -8.106 3.682 1.00 96.12 191 LEU A O 1
ATOM 1484 N N . GLU A 1 192 ? -12.211 -9.429 2.135 1.00 94.62 192 GLU A N 1
ATOM 1485 C CA . GLU A 1 192 ? -12.755 -10.688 2.639 1.00 94.62 192 GLU A CA 1
ATOM 1486 C C . GLU A 1 192 ? -11.635 -11.630 3.060 1.00 94.62 192 GLU A C 1
ATOM 1488 O O . GLU A 1 192 ? -10.556 -11.656 2.458 1.00 94.62 192 GLU A O 1
ATOM 1493 N N . GLN A 1 193 ? -11.891 -12.403 4.115 1.00 94.69 193 GLN A N 1
ATOM 1494 C CA . GLN A 1 193 ? -10.974 -13.447 4.535 1.00 94.69 193 GLN A CA 1
ATOM 1495 C C . GLN A 1 193 ? -10.979 -14.543 3.467 1.00 94.69 193 GLN A C 1
ATOM 1497 O O . GLN A 1 193 ? -11.995 -15.189 3.221 1.00 94.69 193 GLN A O 1
ATOM 1502 N N . THR A 1 194 ? -9.834 -14.752 2.831 1.00 93.44 194 THR A N 1
ATOM 1503 C CA . THR A 1 194 ? -9.649 -15.760 1.772 1.00 93.44 194 THR A C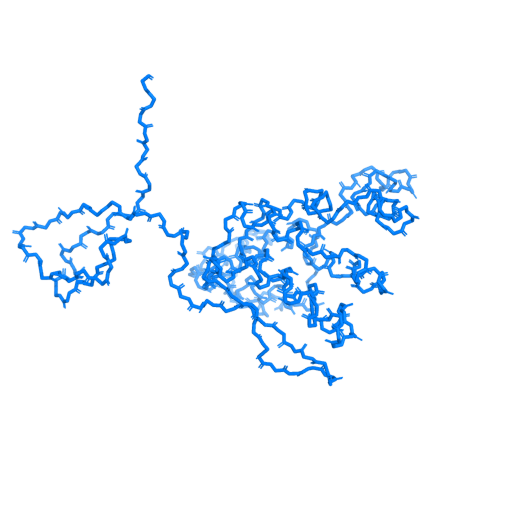A 1
ATOM 1504 C C . THR A 1 194 ? -8.839 -16.960 2.246 1.00 93.44 194 THR A C 1
ATOM 1506 O O . THR A 1 194 ? -8.728 -17.956 1.533 1.00 93.44 194 THR A O 1
ATOM 1509 N N . GLY A 1 195 ? -8.293 -16.894 3.459 1.00 92.31 195 GLY A N 1
ATOM 1510 C CA . GLY A 1 195 ? -7.594 -18.006 4.080 1.00 92.31 195 GLY A CA 1
ATOM 1511 C C . GLY A 1 195 ? -6.993 -17.632 5.425 1.00 92.31 195 GLY A C 1
ATOM 1512 O O . GLY A 1 195 ? -7.422 -16.681 6.082 1.00 92.31 195 GLY A O 1
ATOM 1513 N N . GLU A 1 196 ? -5.976 -18.391 5.810 1.00 93.06 196 GLU A N 1
ATOM 1514 C CA . GLU A 1 196 ? -5.195 -18.189 7.025 1.00 93.06 196 GLU A CA 1
ATOM 1515 C C . GLU A 1 196 ? -3.706 -18.397 6.719 1.00 93.06 196 GLU A C 1
ATOM 1517 O O . GLU A 1 196 ? -3.344 -19.210 5.864 1.00 93.06 196 GLU A O 1
ATOM 1522 N N . ARG A 1 197 ? -2.837 -17.660 7.416 1.00 90.75 197 ARG A N 1
ATOM 1523 C CA . ARG A 1 197 ? -1.375 -17.802 7.378 1.00 90.75 197 ARG A CA 1
ATOM 1524 C C . ARG A 1 197 ? -0.843 -17.802 8.801 1.00 90.75 197 ARG A C 1
ATOM 1526 O O . ARG A 1 197 ? -1.111 -16.872 9.554 1.00 90.75 197 ARG A O 1
ATOM 1533 N N . ASP A 1 198 ? -0.121 -18.855 9.171 1.00 86.62 198 ASP A N 1
ATOM 1534 C CA . ASP A 1 198 ? 0.451 -19.035 10.514 1.00 86.62 198 ASP A CA 1
ATOM 1535 C C . ASP A 1 198 ? -0.565 -18.844 11.663 1.00 86.62 198 ASP A C 1
ATOM 1537 O O . ASP A 1 198 ? -0.217 -18.379 12.747 1.00 86.62 198 ASP A O 1
ATOM 1541 N N . GLY A 1 199 ? -1.834 -19.206 11.427 1.00 88.69 199 GLY A N 1
ATOM 1542 C CA . GLY A 1 199 ? -2.929 -19.074 12.397 1.00 88.69 199 GLY A CA 1
ATOM 1543 C C . GLY A 1 199 ? -3.591 -17.692 12.456 1.00 88.69 199 GLY A C 1
ATOM 1544 O O . GLY A 1 199 ? -4.456 -17.477 13.301 1.00 88.69 199 GLY A O 1
ATOM 1545 N N . TYR A 1 200 ? -3.217 -16.770 11.566 1.00 93.62 200 TYR A N 1
ATOM 1546 C CA . TYR A 1 200 ? -3.829 -15.448 11.430 1.00 93.62 200 TYR A CA 1
ATOM 1547 C C . TYR A 1 200 ? -4.662 -15.359 10.145 1.00 93.62 200 TYR A C 1
ATOM 1549 O O . TYR A 1 200 ? -4.285 -15.961 9.134 1.00 93.62 200 TYR A O 1
ATOM 1557 N N . PRO A 1 201 ? -5.773 -14.604 10.135 1.00 93.94 201 PRO A N 1
ATOM 1558 C CA . PRO A 1 201 ? -6.593 -14.433 8.943 1.00 93.94 201 PRO A CA 1
ATOM 1559 C C . PRO A 1 201 ? -5.822 -13.732 7.815 1.00 93.94 201 PRO A C 1
ATOM 1561 O O . PRO A 1 201 ? -5.094 -12.760 8.029 1.00 93.94 201 PRO A O 1
ATOM 1564 N N . HIS A 1 202 ? -6.004 -14.236 6.593 1.00 94.69 202 HIS A N 1
ATOM 1565 C CA . HIS A 1 202 ? -5.487 -13.642 5.361 1.00 94.69 202 HIS A CA 1
ATOM 1566 C C . HIS A 1 202 ? -6.631 -12.988 4.590 1.00 94.69 202 HIS A C 1
ATOM 1568 O O . HIS A 1 202 ? -7.597 -13.661 4.219 1.00 94.69 202 HIS A O 1
ATOM 1574 N N . TYR A 1 203 ? -6.508 -11.692 4.321 1.00 95.19 203 TYR A N 1
ATOM 1575 C CA . TYR A 1 203 ? -7.534 -10.894 3.658 1.00 95.19 203 TYR A CA 1
ATOM 1576 C C . TYR A 1 203 ? -7.115 -10.524 2.237 1.00 95.19 203 TYR A C 1
ATOM 1578 O O . TYR A 1 203 ? -5.943 -10.261 1.973 1.00 95.19 203 TYR A O 1
ATOM 1586 N N . GLN A 1 204 ? -8.079 -10.508 1.320 1.00 95.00 204 GLN A N 1
ATOM 1587 C CA . GLN A 1 204 ? -7.890 -10.010 -0.043 1.00 95.00 204 GLN A CA 1
ATOM 1588 C C . GLN A 1 204 ? -9.029 -9.075 -0.422 1.00 95.00 204 GLN A C 1
ATOM 1590 O O . GLN A 1 204 ? -10.169 -9.250 0.019 1.00 95.00 204 GLN A O 1
ATOM 1595 N N . LEU A 1 205 ? -8.720 -8.086 -1.254 1.00 94.06 205 LEU A N 1
ATOM 1596 C CA . LEU A 1 205 ? -9.698 -7.163 -1.794 1.00 94.06 205 LEU A CA 1
ATOM 1597 C C . LEU A 1 205 ? -10.465 -7.837 -2.930 1.00 94.06 205 LEU A C 1
ATOM 1599 O O . LEU A 1 205 ? -9.924 -8.140 -3.992 1.00 94.06 205 LEU A O 1
ATOM 1603 N N . LEU A 1 206 ? -11.761 -8.018 -2.722 1.00 92.19 206 LEU A N 1
ATOM 1604 C CA . LEU A 1 206 ? -12.683 -8.572 -3.696 1.00 92.19 206 LEU A C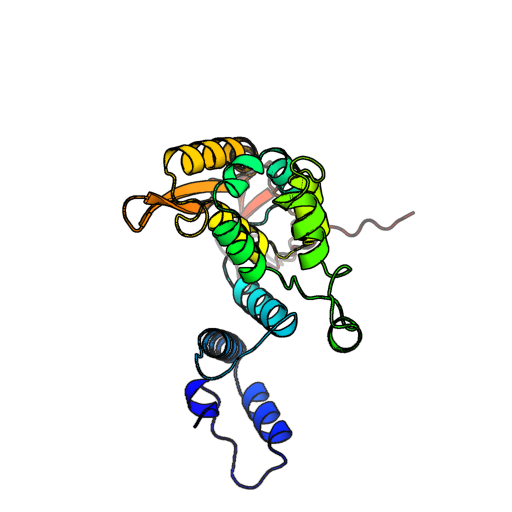A 1
ATOM 1605 C C . LEU A 1 206 ? -13.671 -7.510 -4.165 1.00 92.19 206 LEU A C 1
ATOM 1607 O O . LEU A 1 206 ? -14.045 -6.580 -3.446 1.00 92.19 206 LEU A O 1
ATOM 1611 N N . ARG A 1 207 ? -14.136 -7.672 -5.401 1.00 87.75 207 ARG A N 1
ATOM 1612 C CA . ARG A 1 207 ? -15.211 -6.855 -5.955 1.00 87.75 207 ARG A CA 1
ATOM 1613 C C . ARG A 1 207 ? -16.553 -7.468 -5.569 1.00 87.75 207 ARG A C 1
ATOM 1615 O O . ARG A 1 207 ? -16.846 -8.592 -5.962 1.00 87.75 207 ARG A O 1
ATOM 1622 N N . THR A 1 208 ? -17.380 -6.719 -4.848 1.00 81.88 208 THR A N 1
ATOM 1623 C CA . THR A 1 208 ? -18.658 -7.207 -4.296 1.00 81.88 208 THR A CA 1
ATOM 1624 C C . THR A 1 208 ? -19.881 -6.781 -5.110 1.00 81.88 208 THR A C 1
ATOM 1626 O O . THR A 1 208 ? -20.981 -7.274 -4.879 1.00 81.88 208 THR A O 1
ATOM 1629 N N . GLY A 1 209 ? -19.707 -5.912 -6.110 1.00 61.31 209 GLY A N 1
ATOM 1630 C CA . GLY A 1 209 ? -20.769 -5.526 -7.040 1.00 61.31 209 GLY A CA 1
ATOM 1631 C C . GLY A 1 209 ? -20.361 -4.397 -7.992 1.00 61.31 209 GLY A C 1
ATOM 1632 O O . GLY A 1 209 ? -19.197 -3.973 -8.012 1.00 61.31 209 GLY A O 1
ATOM 1633 N N . PRO A 1 210 ? -21.290 -3.887 -8.820 1.00 53.09 210 PRO A N 1
ATOM 1634 C CA . PRO A 1 210 ? -21.086 -2.632 -9.528 1.00 53.09 210 PRO A CA 1
ATOM 1635 C C . PRO A 1 210 ? -21.096 -1.496 -8.493 1.00 53.09 210 PRO A C 1
ATOM 1637 O O . PRO A 1 210 ? -22.145 -0.996 -8.114 1.00 53.09 210 PRO A O 1
ATOM 1640 N N . GLY A 1 211 ? -19.923 -1.142 -7.968 1.00 47.97 211 GLY A N 1
ATOM 1641 C CA . GLY A 1 211 ? -19.780 -0.023 -7.039 1.00 47.97 211 GLY A CA 1
ATOM 1642 C C . GLY A 1 211 ? -20.329 1.282 -7.607 1.00 47.97 211 GLY A C 1
ATOM 1643 O O . GLY A 1 211 ? -20.248 1.513 -8.816 1.00 47.97 211 GLY A O 1
ATOM 1644 N N . ALA A 1 212 ? -20.820 2.156 -6.725 1.00 46.91 212 ALA A N 1
ATOM 1645 C CA . ALA A 1 212 ? -21.441 3.447 -7.050 1.00 46.91 212 ALA A CA 1
ATOM 1646 C C . ALA A 1 212 ? -20.533 4.433 -7.827 1.00 46.91 212 ALA A C 1
ATOM 1648 O O . ALA A 1 212 ? -20.958 5.527 -8.184 1.00 46.91 212 ALA A O 1
ATOM 1649 N N . ALA A 1 213 ? -19.279 4.058 -8.097 1.00 47.09 213 ALA A N 1
ATOM 1650 C CA . ALA A 1 213 ? -18.281 4.841 -8.815 1.00 47.09 213 ALA A CA 1
ATOM 1651 C C . ALA A 1 213 ? -18.148 4.480 -10.309 1.00 47.09 213 ALA A C 1
ATOM 1653 O O . ALA A 1 213 ? -17.158 4.856 -10.941 1.00 47.09 213 ALA A O 1
ATOM 1654 N N . ARG A 1 214 ? -19.098 3.754 -10.916 1.00 49.84 214 ARG A N 1
ATOM 1655 C CA . ARG A 1 214 ? -19.117 3.637 -12.382 1.00 49.84 214 ARG A CA 1
ATOM 1656 C C . ARG A 1 214 ? -19.680 4.920 -12.989 1.00 49.84 214 ARG A C 1
ATOM 1658 O O . ARG A 1 214 ? -20.859 5.221 -12.869 1.00 49.84 214 ARG A O 1
ATOM 1665 N N . GLN A 1 215 ? -18.811 5.683 -13.653 1.00 46.72 215 GLN A N 1
ATOM 1666 C CA . GLN A 1 215 ? -19.225 6.814 -14.478 1.00 46.72 215 GLN A CA 1
ATOM 1667 C C . GLN A 1 215 ? -20.176 6.299 -15.581 1.00 46.72 215 GLN A C 1
ATOM 1669 O O . GLN A 1 215 ? -19.838 5.298 -16.226 1.00 46.72 215 GLN A O 1
ATOM 1674 N N . PRO A 1 216 ? -21.336 6.941 -15.819 1.00 45.75 216 PRO A N 1
ATOM 1675 C CA . PRO A 1 216 ? -22.260 6.525 -16.869 1.00 45.75 216 PRO A CA 1
ATOM 1676 C C . PRO A 1 216 ? -21.540 6.478 -18.220 1.00 45.75 216 PRO A C 1
ATOM 1678 O O . PRO A 1 216 ? -20.956 7.472 -18.660 1.00 45.75 216 PRO A O 1
ATOM 1681 N N . LYS A 1 217 ? -21.559 5.324 -18.893 1.00 48.81 217 LYS A N 1
ATOM 1682 C CA . LYS A 1 217 ? -20.919 5.184 -20.208 1.00 48.81 217 LYS A CA 1
ATOM 1683 C C . LYS A 1 217 ? -21.739 5.950 -21.251 1.00 48.81 217 LYS A C 1
ATOM 1685 O O . LYS A 1 217 ? -22.944 5.735 -21.371 1.00 48.81 217 LYS A O 1
ATOM 1690 N N . THR A 1 218 ? -21.093 6.824 -22.027 1.00 44.66 218 THR A N 1
ATOM 1691 C CA . THR A 1 218 ? -21.702 7.403 -23.238 1.00 44.66 218 THR A CA 1
ATOM 1692 C C . THR A 1 218 ? -21.472 6.435 -24.391 1.00 44.66 218 THR A C 1
ATOM 1694 O O . THR A 1 218 ? -20.366 6.336 -24.913 1.00 44.66 218 THR A O 1
ATOM 1697 N N . LEU A 1 219 ? -22.509 5.689 -24.758 1.00 56.50 219 LEU A N 1
ATOM 1698 C CA . LEU A 1 219 ? -22.466 4.715 -25.846 1.00 56.50 219 LEU A CA 1
ATOM 1699 C C . LEU A 1 219 ? -22.877 5.388 -27.158 1.00 56.50 219 LEU A C 1
ATOM 1701 O O . LEU A 1 219 ? -24.007 5.849 -27.296 1.00 56.50 219 LEU A O 1
ATOM 1705 N N . ILE A 1 220 ? -21.964 5.422 -28.128 1.00 55.66 220 ILE A N 1
ATOM 1706 C CA . ILE A 1 220 ? -22.256 5.838 -29.504 1.00 55.66 220 ILE A CA 1
ATOM 1707 C C . ILE A 1 220 ? -22.236 4.585 -30.375 1.00 55.66 220 ILE A C 1
ATOM 1709 O O . ILE A 1 220 ? -21.208 3.919 -30.466 1.00 55.66 220 ILE A O 1
ATOM 1713 N N . PHE A 1 221 ? -23.361 4.273 -31.016 1.00 58.56 221 PHE A N 1
ATOM 1714 C CA . PHE A 1 221 ? -23.458 3.170 -31.969 1.00 58.56 221 PHE A CA 1
ATOM 1715 C C . PHE A 1 221 ? -23.154 3.674 -33.377 1.00 58.56 221 PHE A C 1
ATOM 1717 O O . PHE A 1 221 ? -23.860 4.537 -33.896 1.00 58.56 221 PHE A O 1
ATOM 1724 N N . ALA A 1 222 ? -22.133 3.106 -34.012 1.00 56.22 222 ALA A N 1
ATOM 1725 C CA . ALA A 1 222 ? -21.889 3.261 -35.440 1.00 56.22 222 ALA A CA 1
ATOM 1726 C C . ALA A 1 222 ? -22.029 1.886 -36.101 1.00 56.22 222 ALA A C 1
ATOM 1728 O O . ALA A 1 222 ? -21.085 1.101 -36.117 1.00 56.22 222 ALA A O 1
ATOM 1729 N N . THR A 1 223 ? -23.236 1.574 -36.576 1.00 60.47 223 THR A N 1
ATOM 1730 C CA . THR A 1 223 ? -23.581 0.284 -37.196 1.00 60.47 223 THR A CA 1
ATOM 1731 C C . THR A 1 223 ? -24.545 0.529 -38.355 1.00 60.47 223 THR A C 1
ATOM 1733 O O . THR A 1 223 ? -25.460 1.341 -38.212 1.00 60.47 223 THR A O 1
ATOM 1736 N N . THR A 1 224 ? -24.424 -0.197 -39.463 1.00 58.34 224 THR A N 1
ATOM 1737 C CA . THR A 1 224 ? -25.367 -0.121 -40.599 1.00 58.34 224 THR A CA 1
ATOM 1738 C C . THR A 1 224 ? -26.651 -0.933 -40.393 1.00 58.34 224 THR A C 1
ATOM 1740 O O . THR A 1 224 ? -27.596 -0.780 -41.162 1.00 58.34 224 THR A O 1
ATOM 1743 N N . ILE A 1 225 ? -26.708 -1.786 -39.364 1.00 58.09 225 ILE A N 1
ATOM 1744 C CA . ILE A 1 225 ? -27.833 -2.680 -39.057 1.00 58.09 225 ILE A CA 1
ATOM 1745 C C . ILE A 1 225 ? -28.184 -2.520 -37.579 1.00 58.09 225 ILE A C 1
ATOM 1747 O O . ILE A 1 225 ? -27.288 -2.505 -36.745 1.00 58.09 225 ILE A O 1
ATOM 1751 N N . LYS A 1 226 ? -29.476 -2.419 -37.245 1.00 66.69 226 LYS A N 1
ATOM 1752 C CA . LYS A 1 226 ? -29.942 -2.249 -35.861 1.00 66.69 226 LYS A CA 1
ATOM 1753 C C . LYS A 1 226 ? -29.470 -3.422 -34.973 1.00 66.69 226 LYS A C 1
ATOM 1755 O O . LYS A 1 226 ? -29.933 -4.540 -35.198 1.00 66.69 226 LYS A O 1
ATOM 1760 N N . PRO A 1 227 ? -28.611 -3.191 -33.963 1.00 62.59 227 PRO A N 1
ATOM 1761 C CA . PRO A 1 227 ? -28.162 -4.248 -33.059 1.00 62.59 227 PRO A CA 1
ATOM 1762 C C . PRO A 1 227 ? -29.261 -4.652 -32.061 1.00 62.59 227 PRO A C 1
ATOM 1764 O O . PRO A 1 227 ? -30.083 -3.824 -31.658 1.00 62.59 227 PRO A O 1
ATOM 1767 N N . ASP A 1 228 ? -29.252 -5.920 -31.639 1.00 66.31 228 ASP A N 1
ATOM 1768 C CA . ASP A 1 228 ? -30.080 -6.416 -30.531 1.00 66.31 228 ASP A CA 1
ATOM 1769 C C . ASP A 1 228 ? -29.345 -6.195 -29.201 1.00 66.31 228 ASP A C 1
ATOM 1771 O O . ASP A 1 228 ? -28.318 -6.826 -28.919 1.00 66.31 228 ASP A O 1
ATOM 1775 N N . ILE A 1 229 ? -29.855 -5.248 -28.411 1.00 60.41 229 ILE A N 1
ATOM 1776 C CA . ILE A 1 229 ? -29.233 -4.749 -27.184 1.00 60.41 229 ILE A CA 1
ATOM 1777 C C . ILE A 1 229 ? -30.211 -4.908 -26.026 1.00 60.41 229 ILE A C 1
ATOM 1779 O O . ILE A 1 229 ? -31.390 -4.564 -26.139 1.00 60.41 229 ILE A O 1
ATOM 1783 N N . ARG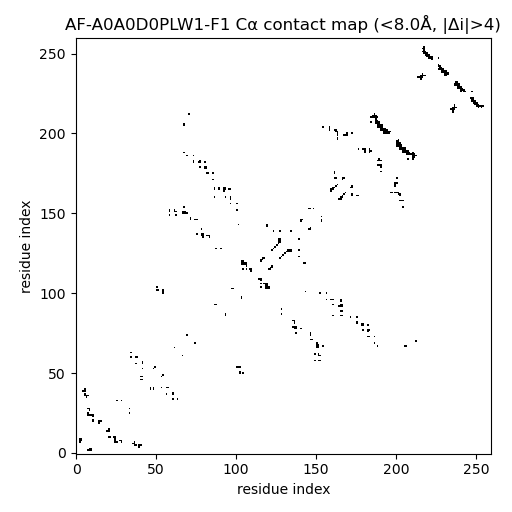 A 1 230 ? -29.703 -5.356 -24.876 1.00 59.12 230 ARG A N 1
ATOM 1784 C CA . ARG A 1 230 ? -30.445 -5.338 -23.611 1.00 59.12 230 ARG A CA 1
ATOM 1785 C C . ARG A 1 230 ? -29.713 -4.504 -22.574 1.00 59.12 230 ARG A C 1
ATOM 1787 O O . ARG A 1 230 ? -28.506 -4.655 -22.414 1.00 59.12 230 ARG A O 1
ATOM 1794 N N . PHE A 1 231 ? -30.460 -3.661 -21.866 1.00 52.16 231 PHE A N 1
ATOM 1795 C CA . PHE A 1 231 ? -29.963 -2.928 -20.707 1.00 52.16 231 PHE A CA 1
ATOM 1796 C C . PHE A 1 231 ? -29.935 -3.855 -19.493 1.00 52.16 231 PHE A C 1
ATOM 1798 O O . PHE A 1 231 ? -30.969 -4.383 -19.088 1.00 52.16 231 PHE A O 1
ATOM 1805 N N . LEU A 1 232 ? -28.743 -4.049 -18.937 1.00 56.78 232 LEU A N 1
ATOM 1806 C CA . LEU A 1 232 ? -28.519 -4.729 -17.663 1.00 56.78 232 LEU A CA 1
ATOM 1807 C C . LEU A 1 232 ? -28.725 -3.758 -16.492 1.00 56.78 232 LEU A C 1
ATOM 1809 O O . LEU A 1 232 ? -29.257 -4.145 -15.457 1.00 56.78 232 LEU A O 1
ATOM 1813 N N . SER A 1 233 ? -28.360 -2.486 -16.682 1.00 47.22 233 SER A N 1
ATOM 1814 C CA . SER A 1 233 ? -28.612 -1.393 -15.739 1.00 47.22 233 SER A CA 1
ATOM 1815 C C . SER A 1 233 ? -28.886 -0.100 -16.504 1.00 47.22 233 SER A C 1
ATOM 1817 O O . SER A 1 233 ? -28.090 0.312 -17.350 1.00 47.22 233 SER A O 1
ATOM 1819 N N . VAL A 1 234 ? -30.014 0.548 -16.200 1.00 51.91 234 VAL A N 1
ATOM 1820 C CA . VAL A 1 234 ? -30.406 1.846 -16.785 1.00 51.91 234 VAL A CA 1
ATOM 1821 C C . VAL A 1 234 ? -29.618 2.997 -16.153 1.00 51.91 234 VAL A C 1
ATOM 1823 O O . VAL A 1 234 ? -29.377 4.007 -16.804 1.00 51.91 234 VAL A O 1
ATOM 1826 N N . VAL A 1 235 ? -29.183 2.838 -14.901 1.00 53.12 235 VAL A N 1
ATOM 1827 C CA . VAL A 1 235 ? -28.441 3.872 -14.163 1.00 53.12 235 VAL A CA 1
ATOM 1828 C C . VAL A 1 235 ? -26.989 3.949 -14.644 1.00 53.12 235 VAL A C 1
ATOM 1830 O O . VAL A 1 235 ? -26.443 5.040 -14.783 1.00 53.12 235 VAL A O 1
ATOM 1833 N N . ASP A 1 236 ? -26.397 2.804 -14.993 1.00 50.78 236 ASP A N 1
ATOM 1834 C CA . ASP A 1 236 ? -24.982 2.704 -15.386 1.00 50.78 236 ASP A CA 1
ATOM 1835 C C . ASP A 1 236 ? -24.769 2.600 -16.907 1.00 50.78 236 ASP A C 1
ATOM 1837 O O . ASP A 1 236 ? -23.630 2.477 -17.369 1.00 50.78 236 ASP A O 1
ATOM 1841 N N . ASN A 1 237 ? -25.859 2.630 -17.690 1.00 52.00 237 ASN A N 1
ATOM 1842 C CA . ASN A 1 237 ? -25.875 2.348 -19.131 1.00 52.00 237 ASN A CA 1
ATOM 1843 C C . ASN A 1 237 ? -25.112 1.058 -19.487 1.00 52.00 237 ASN A C 1
ATOM 1845 O O . ASN A 1 237 ? -24.328 1.021 -20.439 1.00 52.00 237 ASN A O 1
ATOM 1849 N N . ASP A 1 238 ? -25.315 -0.004 -18.703 1.00 54.38 238 ASP A N 1
ATOM 1850 C CA . ASP A 1 238 ? -24.668 -1.288 -18.957 1.00 54.38 238 ASP A CA 1
ATOM 1851 C C . ASP A 1 238 ? -25.512 -2.108 -19.926 1.00 54.38 238 ASP A C 1
ATOM 1853 O O . ASP A 1 238 ? -26.715 -2.295 -19.714 1.00 54.38 238 ASP A O 1
ATOM 1857 N N . ILE A 1 239 ? -24.887 -2.567 -21.006 1.00 58.19 239 ILE A N 1
ATOM 1858 C CA . ILE A 1 239 ? -25.570 -3.268 -22.084 1.00 58.19 239 ILE A CA 1
ATOM 1859 C C . ILE A 1 239 ? -24.827 -4.528 -22.502 1.00 58.19 239 ILE A C 1
ATOM 1861 O O . ILE A 1 239 ? -23.599 -4.563 -22.580 1.00 58.19 239 ILE A O 1
ATOM 1865 N N . GLU A 1 240 ? -25.599 -5.548 -22.849 1.00 58.59 240 GLU A N 1
ATOM 1866 C CA . GLU A 1 240 ? -25.098 -6.747 -23.504 1.00 58.59 240 GLU A CA 1
ATOM 1867 C C . GLU A 1 240 ? -25.510 -6.723 -24.983 1.00 58.59 240 GLU A C 1
ATOM 1869 O O . GLU A 1 240 ? -26.696 -6.601 -25.303 1.00 58.59 240 GLU A O 1
ATOM 1874 N N . VAL A 1 241 ? -24.532 -6.838 -25.889 1.00 55.47 241 VAL A N 1
ATOM 1875 C CA . VAL A 1 241 ? -24.765 -7.006 -27.333 1.00 55.47 241 VAL A CA 1
ATOM 1876 C C . VAL A 1 241 ? -24.799 -8.501 -27.627 1.00 55.47 241 VAL A C 1
ATOM 1878 O O . VAL A 1 241 ? -23.761 -9.166 -27.590 1.00 55.47 241 VAL A O 1
ATOM 1881 N N . LYS A 1 242 ? -25.990 -9.042 -27.897 1.00 47.84 242 LYS A N 1
ATOM 1882 C CA . LYS A 1 242 ? -26.167 -10.492 -28.086 1.00 47.84 242 LYS A CA 1
ATOM 1883 C C . LYS A 1 242 ? -25.689 -10.997 -29.445 1.00 47.84 242 LYS A C 1
ATOM 1885 O O . LYS A 1 242 ? -25.306 -12.159 -29.552 1.00 47.84 242 LYS A O 1
ATOM 1890 N N . GLN A 1 243 ? -25.720 -10.153 -30.475 1.00 50.53 243 GLN A N 1
ATOM 1891 C CA . GLN A 1 243 ? -25.366 -10.509 -31.852 1.00 50.53 243 GLN A CA 1
ATOM 1892 C C . GLN A 1 243 ? -24.701 -9.329 -32.572 1.00 50.53 243 GLN A C 1
ATOM 1894 O O . GLN A 1 243 ? -24.998 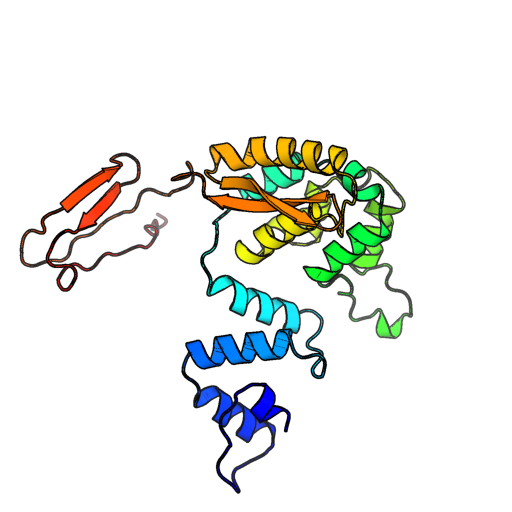-8.177 -32.266 1.00 50.53 243 GLN A O 1
ATOM 1899 N N . GLY A 1 244 ? -23.807 -9.612 -33.526 1.00 52.91 244 GLY A N 1
ATOM 1900 C CA . GLY A 1 244 ? -23.133 -8.582 -34.330 1.00 52.91 244 GLY A CA 1
ATOM 1901 C C . GLY A 1 244 ? -21.986 -7.861 -33.614 1.00 52.91 244 GLY A C 1
ATOM 1902 O O . GLY A 1 244 ? -21.728 -6.694 -33.891 1.00 52.91 244 GLY A O 1
ATOM 1903 N N . ARG A 1 245 ? -21.304 -8.528 -32.670 1.00 52.75 245 ARG A N 1
ATOM 1904 C CA . ARG A 1 245 ? -20.170 -7.970 -31.897 1.00 52.75 245 ARG A CA 1
ATOM 1905 C C . ARG A 1 245 ? -19.031 -7.445 -32.786 1.00 52.75 245 ARG A C 1
ATOM 1907 O O . ARG A 1 245 ? -18.314 -6.537 -32.391 1.00 52.75 245 ARG A O 1
ATOM 1914 N N . ASP A 1 246 ? -18.897 -8.022 -33.972 1.00 56.00 246 ASP A N 1
ATOM 1915 C CA . ASP A 1 246 ? -17.972 -7.685 -35.055 1.00 56.00 246 ASP A CA 1
ATOM 1916 C C . ASP A 1 246 ? -18.374 -6.428 -35.850 1.00 56.00 246 ASP A C 1
ATOM 1918 O O . ASP A 1 246 ? -17.559 -5.873 -36.581 1.00 56.00 246 ASP A O 1
ATOM 1922 N N . GLN A 1 247 ? -19.613 -5.957 -35.694 1.00 53.59 247 GLN A N 1
ATOM 1923 C CA . GLN A 1 247 ? -20.197 -4.832 -36.438 1.00 53.59 247 GLN A CA 1
ATOM 1924 C C . GLN A 1 247 ? -20.568 -3.651 -35.531 1.00 53.59 247 GLN A C 1
ATOM 1926 O O . GLN A 1 247 ? -21.152 -2.671 -35.994 1.00 53.59 247 GLN A O 1
ATOM 1931 N N . VAL A 1 248 ? -20.234 -3.738 -34.239 1.00 53.62 248 VAL A N 1
ATOM 1932 C CA . VAL A 1 248 ? -20.535 -2.722 -33.229 1.00 53.62 248 VAL A CA 1
ATOM 1933 C C . VAL A 1 248 ? -19.232 -2.148 -32.687 1.00 53.62 248 VAL A C 1
ATOM 1935 O O . VAL A 1 248 ? -18.511 -2.797 -31.933 1.00 53.62 248 VAL A O 1
ATOM 1938 N N . LEU A 1 249 ? -18.949 -0.892 -33.033 1.00 56.50 249 LEU A N 1
ATOM 1939 C CA . LEU A 1 249 ? -17.894 -0.120 -32.383 1.00 56.50 249 LEU A CA 1
ATOM 1940 C C . LEU A 1 249 ? -18.431 0.463 -31.075 1.00 56.50 249 LEU A C 1
ATOM 1942 O O . LEU A 1 249 ? -19.350 1.279 -31.083 1.00 56.50 249 LEU A O 1
ATOM 1946 N N . VAL A 1 250 ? -17.845 0.048 -29.952 1.00 56.72 250 VAL A N 1
ATOM 1947 C CA . VAL A 1 250 ? -18.154 0.588 -28.623 1.00 56.72 250 VAL A CA 1
ATOM 1948 C C . VAL A 1 250 ? -17.087 1.614 -28.258 1.00 56.72 250 VAL A C 1
ATOM 1950 O O . VAL A 1 250 ? -15.944 1.256 -27.976 1.00 56.72 250 VAL A O 1
ATOM 1953 N N . TYR A 1 251 ? -17.444 2.898 -28.264 1.00 50.88 251 TYR A N 1
ATOM 1954 C CA . TYR A 1 251 ? -16.531 3.959 -27.841 1.00 50.88 251 TYR A CA 1
ATOM 1955 C C . TYR A 1 251 ? -16.635 4.184 -26.328 1.00 50.88 251 TYR A C 1
ATOM 1957 O O . TYR A 1 251 ? -17.690 4.557 -25.824 1.00 50.88 251 TYR A O 1
ATOM 1965 N N . ASN A 1 252 ? -15.539 3.953 -25.602 1.00 54.75 252 ASN A N 1
ATOM 1966 C CA . ASN A 1 252 ? -15.451 4.125 -24.151 1.00 54.75 252 ASN A CA 1
ATOM 1967 C C . ASN A 1 252 ? -14.395 5.192 -23.814 1.00 54.75 252 ASN A C 1
ATOM 1969 O O . ASN A 1 252 ? -13.263 4.867 -23.458 1.00 54.75 252 ASN A O 1
ATOM 1973 N N . ARG A 1 253 ? -14.738 6.476 -23.980 1.00 43.12 253 ARG A N 1
ATOM 1974 C CA . ARG A 1 253 ? -13.951 7.594 -23.433 1.00 43.12 253 ARG A CA 1
ATOM 1975 C C . ARG A 1 253 ? -14.864 8.592 -22.721 1.00 43.12 253 ARG A C 1
ATOM 1977 O O . ARG A 1 253 ? -15.968 8.833 -23.214 1.00 43.12 253 ARG A O 1
ATOM 1984 N N . PRO A 1 254 ? -14.404 9.217 -21.623 1.00 42.84 254 PRO A N 1
ATOM 1985 C CA . PRO A 1 254 ? -15.110 10.341 -21.029 1.00 42.84 254 PRO A CA 1
ATOM 1986 C C . PRO A 1 254 ? -15.217 11.471 -22.059 1.00 42.84 254 PRO A C 1
ATOM 1988 O O . PRO A 1 254 ? -14.248 11.796 -22.752 1.00 42.84 254 PRO A O 1
ATOM 1991 N N . GLY A 1 255 ? -16.412 12.050 -22.183 1.00 42.38 255 GLY A N 1
ATOM 1992 C CA . GLY A 1 255 ? -16.636 13.223 -23.016 1.00 42.38 255 GLY A CA 1
ATOM 1993 C C . GLY A 1 255 ? -15.729 14.354 -22.544 1.00 42.38 255 GLY A C 1
ATOM 1994 O O . GLY A 1 255 ? -15.862 14.846 -21.427 1.00 42.38 255 GLY A O 1
ATOM 1995 N N . ARG A 1 256 ? -14.775 14.754 -23.385 1.00 36.75 256 ARG A N 1
ATOM 1996 C CA . ARG A 1 256 ? -13.975 15.955 -23.161 1.00 36.75 256 ARG A CA 1
ATOM 1997 C C . ARG A 1 256 ? -14.932 17.139 -23.289 1.00 36.75 256 ARG A C 1
ATOM 1999 O O . ARG A 1 256 ? -15.395 17.421 -24.389 1.00 36.75 256 ARG A O 1
ATOM 2006 N N . HIS A 1 257 ? -15.264 17.786 -22.177 1.00 38.12 257 HIS A N 1
ATOM 2007 C CA . HIS A 1 257 ? -16.001 19.045 -22.201 1.00 38.12 257 HIS A CA 1
ATOM 2008 C C . HIS A 1 257 ? -15.108 20.085 -22.903 1.00 38.12 257 HIS A C 1
ATOM 2010 O O . HIS A 1 257 ? -13.989 20.311 -22.430 1.00 38.12 257 HIS A O 1
ATOM 2016 N N . PRO A 1 258 ? -15.513 20.695 -24.031 1.00 31.39 258 PRO A N 1
ATOM 2017 C CA . PRO A 1 258 ? -14.849 21.904 -24.481 1.00 31.39 258 PRO A CA 1
ATOM 2018 C C . PRO A 1 258 ? -15.165 22.993 -23.453 1.00 31.39 258 PRO A C 1
ATOM 2020 O O . PRO A 1 258 ? -16.329 23.232 -23.125 1.00 31.39 258 PRO A O 1
ATOM 2023 N N . LEU A 1 259 ? -14.109 23.583 -22.896 1.00 36.28 259 LEU A N 1
ATOM 2024 C CA . LEU A 1 259 ? -14.192 24.849 -22.183 1.00 36.28 259 LEU A CA 1
ATOM 2025 C C . LEU A 1 259 ? -14.699 25.891 -23.187 1.00 36.28 259 LEU A C 1
ATOM 2027 O O . LEU A 1 259 ? -14.102 26.048 -24.256 1.00 36.28 259 LEU A O 1
ATOM 2031 N N . VAL A 1 260 ? -15.809 26.540 -22.849 1.00 39.12 260 VAL A N 1
ATOM 2032 C CA . VAL A 1 260 ? -16.190 27.850 -23.386 1.00 39.12 260 VAL A CA 1
ATOM 2033 C C . VAL A 1 260 ? -15.837 28.867 -22.318 1.00 39.12 260 VAL A C 1
ATOM 2035 O O . VAL A 1 260 ? -16.160 28.581 -21.142 1.00 39.12 260 VAL A O 1
#

Foldseek 3Di:
DVCVLLVFDDFDPDDDDPVVRVVVSCVPDDPVSNLSSLVSQLVDPVHDDDAPRSLVSVLVNQVVDDFDDDALVLLLLLLVLADLVLLLVCVVLSVVLLRVLARQQPDPCCVPPVDRCPTNVVVCCVQPNVPPPNDRSSNNCVSRVLSVDDRRSVQVSLQSSLACSRRVDQVSSVSSQVSSQVSCVLQQKHWDFPDDDPRHTRTHIDGRDNHPPQDAFDWDWDAPDDFDWDQPDPVNSDIDGPDDPVRTDGDGDPPDDPDD

pLDDT: mean 80.52, std 17.57, range [31.39, 97.75]

Mean predicted aligned error: 12.47 Å

Secondary structure (DSSP, 8-state):
-HHHHTTPPPPPTT-S-HHHHHHHHHHTS-HHHHHHHHHHHHH-SS----HHHHHHHHHHHHHTS------HHHHHHHHHHS-HHHHTTSHHHHHHHHHHHS-----TTHHHHS--TTSHHHHHIIIIIISTTSS-HHHHHHHHTTTTS-HHHHHHHHHHHSSTTT---HHHHHHHHHHHHHHHTTTTEEEEEEEEETTEEEEEEEE-SS-TT-PPP---EE-SS---EEEEETTTTEEEE-S-TTS-EE------PPP-

Nearest PDB structures (foldseek):
  8ewg-assembly1_A  TM=2.312E-01  e=2.313E+00  Thermoclostridium caenicola

Organism: Kitasatospora griseola (NCBI:txid2064)

Sequence (260 aa):
MLGLELGLPIPAEGTGTKSQRLEACLKALPDDGLLQAAQRLLDSPHVSVRGKERLALEDAVWDAGAVIEISGRVRRELAAAIDLDELLHRPDRFERALEQFWHLDDDPVALWTGSSTTSLRGRIHRHVFRNRGDWSTEELFEQLGALEAGSARFTRFLEALIDPATLPDAAAQNRLVEAINTVLTPAGARLEQTGERDGYPHYQLLRTGPGAARQPKTLIFATTIKPDIRFLSVVDNDIEVKQGRDQVLVYNRPGRHPLV

Radius of gyration: 23.11 Å; Cα contacts (8 Å, |Δi|>4): 310; chains: 1; bounding box: 58×47×58 Å

Solvent-accessible surface area (backbone atoms only — not comparable to full-atom values): 15278 Å² total; per-residue (Å²): 111,72,55,59,76,34,68,44,63,84,66,73,88,90,62,76,53,75,65,57,34,51,52,51,28,57,71,70,42,55,74,71,52,48,48,53,25,51,52,41,44,72,71,32,93,87,48,86,70,56,61,70,62,34,50,55,50,49,50,61,53,45,67,72,48,94,62,68,84,66,53,57,68,57,45,50,54,38,27,67,47,45,65,53,69,72,50,55,76,38,51,76,31,37,51,52,49,48,55,72,77,41,68,38,82,70,46,86,56,30,85,76,66,80,57,49,73,81,14,56,45,35,43,45,47,48,32,50,71,69,35,69,76,72,44,52,40,44,55,49,34,57,75,70,43,50,58,78,46,59,40,43,58,43,51,54,48,56,37,42,62,44,24,41,84,29,35,80,39,60,68,58,33,49,54,49,50,55,42,42,33,68,56,30,45,68,53,15,27,35,71,41,77,78,51,69,51,100,90,26,60,30,56,43,82,41,78,75,54,91,22,79,77,61,72,64,56,65,80,53,84,62,56,100,61,90,71,57,71,46,75,80,34,84,85,46,56,36,68,50,71,82,53,59,72,93,53,54,53,81,51,89,66,82,81,79,76,79,87,127

InterPro domains:
  IPR041427 AbiJ-NTD3 [PF18860] (69-204)